Protein AF-0000000085122703 (afdb_homodimer)

InterPro domains:
  IPR006659 Arsenate reductase [TIGR00014] (4-114)
  IPR006659 Arsenate reductase [cd03034] (4-114)
  IPR006660 Arsenate reductase-like [PF03960] (8-113)
  IPR006660 Arsenate reductase-like [PS51353] (3-115)
  IPR006660 Arsenate reductase-like [PTHR30041] (3-115)
  IPR036249 Thioredoxin-like superfamily [SSF52833] (4-115)

Structure (mmCIF, N/CA/C/O backbone):
data_AF-0000000085122703-model_v1
#
loop_
_entity.id
_entity.type
_entity.pdbx_description
1 polymer 'Arsenate reductase'
#
loop_
_atom_site.group_PDB
_atom_site.id
_atom_site.type_symbol
_atom_site.label_atom_id
_atom_site.label_alt_id
_atom_site.label_comp_id
_atom_site.label_asym_id
_atom_site.label_entity_id
_atom_site.label_seq_id
_atom_site.pdbx_PDB_ins_code
_atom_site.Cartn_x
_atom_site.Cartn_y
_atom_site.Cartn_z
_atom_site.occupancy
_atom_site.B_iso_or_equiv
_atom_site.auth_seq_id
_atom_site.auth_comp_id
_atom_site.auth_asym_id
_atom_site.auth_atom_id
_atom_site.pdbx_PDB_model_num
ATOM 1 N N . MET A 1 1 ? 5.883 -8.938 6 1 49.06 1 MET A N 1
ATOM 2 C CA . MET A 1 1 ? 6.504 -8.32 4.836 1 49.06 1 MET A CA 1
ATOM 3 C C . MET A 1 1 ? 7 -6.918 5.164 1 49.06 1 MET A C 1
ATOM 5 O O . MET A 1 1 ? 6.453 -6.254 6.047 1 49.06 1 MET A O 1
ATOM 9 N N . GLU A 1 2 ? 8.328 -6.781 5.133 1 57.09 2 GLU A N 1
ATOM 10 C CA . GLU A 1 2 ? 8.781 -5.395 5.223 1 57.09 2 GLU A CA 1
ATOM 11 C C . GLU A 1 2 ? 8.008 -4.496 4.266 1 57.09 2 GLU A C 1
ATOM 13 O O . GLU A 1 2 ? 8.234 -4.539 3.053 1 57.09 2 GLU A O 1
ATOM 18 N N . GLU A 1 3 ? 6.934 -3.992 4.695 1 77.12 3 GLU A N 1
ATOM 19 C CA . GLU A 1 3 ? 6.078 -3.209 3.812 1 77.12 3 GLU A CA 1
ATOM 20 C C . GLU A 1 3 ? 6.52 -1.749 3.764 1 77.12 3 GLU A C 1
ATOM 22 O O . GLU A 1 3 ? 6.871 -1.167 4.793 1 77.12 3 GLU A O 1
ATOM 27 N N . ILE A 1 4 ? 6.938 -1.329 2.623 1 93 4 ILE A N 1
ATOM 28 C CA . ILE A 1 4 ? 7.16 0.098 2.416 1 93 4 ILE A CA 1
ATOM 29 C C . ILE A 1 4 ? 5.926 0.724 1.77 1 93 4 ILE A C 1
ATOM 31 O O . ILE A 1 4 ? 5.328 0.139 0.862 1 93 4 ILE A O 1
ATOM 35 N N . THR A 1 5 ? 5.48 1.816 2.334 1 96.44 5 THR A N 1
ATOM 36 C CA . THR A 1 5 ? 4.309 2.52 1.825 1 96.44 5 THR A CA 1
ATOM 37 C C . THR A 1 5 ? 4.602 4.008 1.652 1 96.44 5 THR A C 1
ATOM 39 O O . THR A 1 5 ? 5.352 4.594 2.438 1 96.44 5 THR A O 1
ATOM 42 N N . ILE A 1 6 ? 4.086 4.598 0.639 1 98 6 ILE A N 1
ATOM 43 C CA . ILE A 1 6 ? 4.191 6.035 0.433 1 98 6 ILE A CA 1
ATOM 44 C C . ILE A 1 6 ? 2.801 6.664 0.441 1 98 6 ILE A C 1
ATOM 46 O O . ILE A 1 6 ? 1.896 6.188 -0.25 1 98 6 ILE A O 1
ATOM 50 N N . TRP A 1 7 ? 2.584 7.637 1.355 1 98.31 7 TRP A N 1
ATOM 51 C CA . TRP A 1 7 ? 1.471 8.562 1.177 1 98.31 7 TRP A CA 1
ATOM 52 C C . TRP A 1 7 ? 1.773 9.57 0.074 1 98.31 7 TRP A C 1
ATOM 54 O O . TRP A 1 7 ? 2.617 10.453 0.245 1 98.31 7 TRP A O 1
ATOM 64 N N . HIS A 1 8 ? 1.016 9.414 -0.997 1 98.44 8 HIS A N 1
ATOM 65 C CA . HIS A 1 8 ? 1.422 10 -2.271 1 98.44 8 HIS A CA 1
ATOM 66 C C . HIS A 1 8 ? 0.396 11.016 -2.764 1 98.44 8 HIS A C 1
ATOM 68 O O . HIS A 1 8 ? -0.811 10.789 -2.648 1 98.44 8 HIS A O 1
ATOM 74 N N . ASN A 1 9 ? 0.853 12.148 -3.189 1 98.56 9 ASN A N 1
ATOM 75 C CA . ASN A 1 9 ? 0.11 13.141 -3.955 1 98.56 9 ASN A CA 1
ATOM 76 C C . ASN A 1 9 ? 0.68 13.305 -5.359 1 98.56 9 ASN A C 1
ATOM 78 O O . ASN A 1 9 ? 1.739 13.906 -5.539 1 98.56 9 ASN A O 1
ATOM 82 N N . PRO A 1 10 ? -0.027 12.844 -6.371 1 98 10 PRO A N 1
ATOM 83 C CA . PRO A 1 10 ? 0.522 12.836 -7.73 1 98 10 PRO A CA 1
ATOM 84 C C . PRO A 1 10 ? 0.705 14.242 -8.297 1 98 10 PRO A C 1
ATOM 86 O O . PRO A 1 10 ? 1.362 14.414 -9.328 1 98 10 PRO A O 1
ATOM 89 N N . ARG A 1 11 ? 0.183 15.227 -7.68 1 97.75 11 ARG A N 1
ATOM 90 C CA . ARG A 1 11 ? 0.309 16.594 -8.188 1 97.75 11 ARG A CA 1
ATOM 91 C C . ARG A 1 11 ? 1.513 17.297 -7.566 1 97.75 11 ARG A C 1
ATOM 93 O O . ARG A 1 11 ? 1.846 18.422 -7.945 1 97.75 11 ARG A O 1
ATOM 100 N N . CYS A 1 12 ? 2.137 16.75 -6.66 1 98.38 12 CYS A N 1
ATOM 101 C CA . CYS A 1 12 ? 3.301 17.312 -5.984 1 98.38 12 CYS A CA 1
ATOM 102 C C . CYS A 1 12 ? 4.594 16.75 -6.562 1 98.38 12 CYS A C 1
ATOM 104 O O . CYS A 1 12 ? 4.785 15.531 -6.586 1 98.38 12 CYS A O 1
ATOM 106 N N . SER A 1 13 ? 5.52 17.578 -6.977 1 98.44 13 SER A N 1
ATOM 107 C CA . SER A 1 13 ? 6.762 17.141 -7.605 1 98.44 13 SER A CA 1
ATOM 108 C C . SER A 1 13 ? 7.629 16.359 -6.625 1 98.44 13 SER A C 1
ATOM 110 O O . SER A 1 13 ? 8.25 15.359 -7 1 98.44 13 SER A O 1
ATOM 112 N N . LYS A 1 14 ? 7.73 16.828 -5.363 1 98.19 14 LYS A N 1
ATOM 113 C CA . LYS A 1 14 ? 8.516 16.109 -4.363 1 98.19 14 LYS A CA 1
ATOM 114 C C . LYS A 1 14 ? 7.965 14.703 -4.137 1 98.19 14 LYS A C 1
ATOM 116 O O . LYS A 1 14 ? 8.727 13.758 -3.936 1 98.19 14 LYS A O 1
ATOM 121 N N . SER A 1 15 ? 6.66 14.586 -4.152 1 98.69 15 SER A N 1
ATOM 122 C CA . SER A 1 15 ? 6.027 13.273 -4.008 1 98.69 15 SER A CA 1
ATOM 123 C C . SER A 1 15 ? 6.324 12.383 -5.203 1 98.69 15 SER A C 1
ATOM 125 O O . SER A 1 15 ? 6.676 11.211 -5.035 1 98.69 15 SER A O 1
ATOM 127 N N . ARG A 1 16 ? 6.176 12.938 -6.375 1 98.69 16 ARG A N 1
ATOM 128 C CA . ARG A 1 16 ? 6.488 12.164 -7.574 1 98.69 16 ARG A CA 1
ATOM 129 C C . ARG A 1 16 ? 7.945 11.719 -7.574 1 98.69 16 ARG A C 1
ATOM 131 O O . ARG A 1 16 ? 8.25 10.586 -7.945 1 98.69 16 ARG A O 1
ATOM 138 N N . ASP A 1 17 ? 8.859 12.586 -7.137 1 98.56 17 ASP A N 1
ATOM 139 C CA . ASP A 1 17 ? 10.273 12.242 -7.07 1 98.56 17 ASP A CA 1
ATOM 140 C C . ASP A 1 17 ? 10.508 11.07 -6.125 1 98.56 17 ASP A C 1
ATOM 142 O O . ASP A 1 17 ? 11.242 10.133 -6.453 1 98.56 17 ASP A O 1
ATOM 146 N N . ALA A 1 18 ? 9.898 11.156 -4.965 1 98.56 18 ALA A N 1
ATOM 147 C CA . ALA A 1 18 ? 10.031 10.086 -3.977 1 98.56 18 ALA A CA 1
ATOM 148 C C . ALA A 1 18 ? 9.461 8.773 -4.512 1 98.56 18 ALA A C 1
ATOM 150 O O . ALA A 1 18 ? 10.07 7.715 -4.363 1 98.56 18 ALA A O 1
ATOM 151 N N . LEU A 1 19 ? 8.281 8.891 -5.098 1 98.19 19 LEU A N 1
ATOM 152 C CA . LEU A 1 19 ? 7.672 7.699 -5.676 1 98.19 19 LEU A CA 1
ATOM 153 C C . LEU A 1 19 ? 8.594 7.066 -6.715 1 98.19 19 LEU A C 1
ATOM 155 O O . LEU A 1 19 ? 8.836 5.859 -6.676 1 98.19 19 LEU A O 1
ATOM 159 N N . ASN A 1 20 ? 9.125 7.852 -7.641 1 97.69 20 ASN A N 1
ATOM 160 C CA . ASN A 1 20 ? 10.039 7.359 -8.664 1 97.69 20 ASN A CA 1
ATOM 161 C C . ASN A 1 20 ? 11.258 6.691 -8.047 1 97.69 20 ASN A C 1
ATOM 163 O O . ASN A 1 20 ? 11.672 5.617 -8.484 1 97.69 20 ASN A O 1
ATOM 167 N N . HIS A 1 21 ? 11.797 7.383 -7.047 1 97.31 21 HIS A N 1
ATOM 168 C CA . HIS A 1 21 ? 12.969 6.859 -6.352 1 97.31 21 HIS A CA 1
ATOM 169 C C . HIS A 1 21 ? 12.688 5.484 -5.758 1 97.31 21 HIS A C 1
ATOM 171 O O . HIS A 1 21 ? 13.5 4.566 -5.895 1 97.31 21 HIS A O 1
ATOM 177 N N . LEU A 1 22 ? 11.578 5.336 -5.172 1 96.5 22 LEU A N 1
ATOM 178 C CA . LEU A 1 22 ? 11.219 4.082 -4.516 1 96.5 22 LEU A CA 1
ATOM 179 C C . LEU A 1 22 ? 10.898 3.002 -5.543 1 96.5 22 LEU A C 1
ATOM 181 O O . LEU A 1 22 ? 11.227 1.83 -5.344 1 96.5 22 LEU A O 1
ATOM 185 N N . GLN A 1 23 ? 10.242 3.4 -6.637 1 94.69 23 GLN A N 1
ATOM 186 C CA . GLN A 1 23 ? 9.891 2.445 -7.684 1 94.69 23 GLN A CA 1
ATOM 187 C C . GLN A 1 23 ? 11.133 1.875 -8.352 1 94.69 23 GLN A C 1
ATOM 189 O O . GLN A 1 23 ? 11.141 0.722 -8.789 1 94.69 23 GLN A O 1
ATOM 194 N N . GLU A 1 24 ? 12.211 2.623 -8.375 1 93.56 24 GLU A N 1
ATOM 195 C CA . GLU A 1 24 ? 13.477 2.178 -8.945 1 93.56 24 GLU A CA 1
ATOM 196 C C . GLU A 1 24 ? 14.078 1.026 -8.141 1 93.56 24 GLU A C 1
ATOM 198 O O . GLU A 1 24 ? 14.844 0.22 -8.68 1 93.56 24 GLU A O 1
ATOM 203 N N . LYS A 1 25 ? 13.68 0.938 -6.934 1 90.88 25 LYS A N 1
ATOM 204 C CA . LYS A 1 25 ? 14.188 -0.127 -6.074 1 90.88 25 LYS A CA 1
ATOM 205 C C . LYS A 1 25 ? 13.445 -1.437 -6.324 1 90.88 25 LYS A C 1
ATOM 207 O O . LYS A 1 25 ? 13.852 -2.488 -5.824 1 90.88 25 LYS A O 1
ATOM 212 N N . LYS A 1 26 ? 12.328 -1.421 -7.055 1 91.31 26 LYS A N 1
ATOM 213 C CA . LYS A 1 26 ? 11.539 -2.57 -7.492 1 91.31 26 LYS A CA 1
ATOM 214 C C . LYS A 1 26 ? 11.07 -3.4 -6.305 1 91.31 26 LYS A C 1
ATOM 216 O O . LYS A 1 26 ? 11.07 -4.633 -6.359 1 91.31 26 LYS A O 1
ATOM 221 N N . ILE A 1 27 ? 10.797 -2.777 -5.211 1 90.88 27 ILE A N 1
ATOM 222 C CA . ILE A 1 27 ? 10.289 -3.459 -4.023 1 90.88 27 ILE A CA 1
ATOM 223 C C . ILE A 1 27 ? 8.758 -3.434 -4.027 1 90.88 27 ILE A C 1
ATOM 225 O O . ILE A 1 27 ? 8.148 -2.699 -4.805 1 90.88 27 ILE A O 1
ATOM 229 N N . ALA A 1 28 ? 8.164 -4.348 -3.211 1 93.19 28 ALA A N 1
ATOM 230 C CA . ALA A 1 28 ? 6.723 -4.289 -3.008 1 93.19 28 ALA A CA 1
ATOM 231 C C . ALA A 1 28 ? 6.316 -2.994 -2.312 1 93.19 28 ALA A C 1
ATOM 233 O O . ALA A 1 28 ? 6.391 -2.891 -1.085 1 93.19 28 ALA A O 1
ATOM 234 N N . LEU A 1 29 ? 5.938 -2.02 -3.1 1 95.5 29 LEU A N 1
ATOM 235 C CA . LEU A 1 29 ? 5.648 -0.672 -2.621 1 95.5 29 LEU A CA 1
ATOM 236 C C . LEU A 1 29 ? 4.145 -0.412 -2.602 1 95.5 29 LEU A C 1
ATOM 238 O O . LEU A 1 29 ? 3.484 -0.491 -3.639 1 95.5 29 LEU A O 1
ATOM 242 N N . GLY A 1 30 ? 3.621 -0.121 -1.415 1 96.38 30 GLY A N 1
ATOM 243 C CA . GLY A 1 30 ? 2.246 0.347 -1.325 1 96.38 30 GLY A CA 1
ATOM 244 C C . GLY A 1 30 ? 2.105 1.836 -1.581 1 96.38 30 GLY A C 1
ATOM 245 O O . GLY A 1 30 ? 2.846 2.641 -1.012 1 96.38 30 GLY A O 1
ATOM 246 N N . VAL A 1 31 ? 1.232 2.203 -2.436 1 97.12 31 VAL A N 1
ATOM 247 C CA . VAL A 1 31 ? 0.965 3.611 -2.711 1 97.12 31 VAL A CA 1
ATOM 248 C C . VAL A 1 31 ? -0.42 3.986 -2.191 1 97.12 31 VAL A C 1
ATOM 250 O O . VAL A 1 31 ? -1.423 3.389 -2.592 1 97.12 31 VAL A O 1
ATOM 253 N N . ILE A 1 32 ? -0.481 4.957 -1.298 1 97 32 ILE A N 1
ATOM 254 C CA . ILE A 1 32 ? -1.737 5.449 -0.741 1 97 32 ILE A CA 1
ATOM 255 C C . ILE A 1 32 ? -2.014 6.859 -1.256 1 97 32 ILE A C 1
ATOM 257 O O . ILE A 1 32 ? -1.226 7.777 -1.021 1 97 32 ILE A O 1
ATOM 261 N N . LYS A 1 33 ? -3.113 6.996 -1.937 1 96.69 33 LYS A N 1
ATOM 262 C CA . LYS A 1 33 ? -3.596 8.328 -2.295 1 96.69 33 LYS A CA 1
ATOM 263 C C . LYS A 1 33 ? -4.363 8.961 -1.14 1 96.69 33 LYS A C 1
ATOM 265 O O . LYS A 1 33 ? -5.598 8.953 -1.129 1 96.69 33 LYS A O 1
ATOM 270 N N . TYR A 1 34 ? -3.641 9.617 -0.285 1 97.19 34 TYR A N 1
ATOM 271 C CA . TYR A 1 34 ? -4.191 10 1.009 1 97.19 34 TYR A CA 1
ATOM 272 C C . TYR A 1 34 ? -5.195 11.133 0.858 1 97.19 34 TYR A C 1
ATOM 274 O O . TYR A 1 34 ? -6.094 11.289 1.686 1 97.19 34 TYR A O 1
ATOM 282 N N . LEU A 1 35 ? -5.094 11.953 -0.203 1 97.44 35 LEU A N 1
ATOM 283 C CA . LEU A 1 35 ? -6.023 13.055 -0.426 1 97.44 35 LEU A CA 1
ATOM 284 C C . LEU A 1 35 ? -7.43 12.531 -0.707 1 97.44 35 LEU A C 1
ATOM 286 O O . LEU A 1 35 ? -8.414 13.211 -0.411 1 97.44 35 LEU A O 1
ATOM 290 N N . ASP A 1 36 ? -7.5 11.336 -1.256 1 93.44 36 ASP A N 1
ATOM 291 C CA . ASP A 1 36 ? -8.773 10.758 -1.676 1 93.44 36 ASP A CA 1
ATOM 292 C C . ASP A 1 36 ? -9.281 9.758 -0.643 1 93.44 36 ASP A C 1
ATOM 294 O O . ASP A 1 36 ? -10.312 9.109 -0.853 1 93.44 36 ASP A O 1
ATOM 298 N N . ALA A 1 37 ? -8.594 9.609 0.417 1 93.62 37 ALA A N 1
ATOM 299 C CA . ALA A 1 37 ? -8.938 8.617 1.435 1 93.62 37 ALA A CA 1
ATOM 300 C C . ALA A 1 37 ? -9.641 9.266 2.619 1 93.62 37 ALA A C 1
ATOM 302 O O . ALA A 1 37 ? -9.367 10.422 2.955 1 93.62 37 ALA A O 1
ATOM 303 N N . LYS A 1 38 ? -10.562 8.602 3.184 1 93 38 LYS A N 1
ATOM 304 C CA . LYS A 1 38 ? -11.102 9 4.48 1 93 38 LYS A CA 1
ATOM 305 C C . LYS A 1 38 ? -10.203 8.523 5.617 1 93 38 LYS A C 1
ATOM 307 O O . LYS A 1 38 ? -10.406 7.438 6.168 1 93 38 LYS A O 1
ATOM 312 N N . LEU A 1 39 ? -9.281 9.32 5.918 1 95.38 39 LEU A N 1
ATOM 313 C CA . LEU A 1 39 ? -8.344 8.992 6.988 1 95.38 39 LEU A CA 1
ATOM 314 C C . LEU A 1 39 ? -9.055 8.953 8.336 1 95.38 39 LEU A C 1
ATOM 316 O O . LEU A 1 39 ? -9.961 9.742 8.586 1 95.38 39 LEU A O 1
ATOM 320 N N . THR A 1 40 ? -8.633 7.992 9.156 1 95.19 40 THR A N 1
ATOM 321 C CA . THR A 1 40 ? -9.172 7.902 10.508 1 95.19 40 THR A CA 1
ATOM 322 C C . THR A 1 40 ? -8.219 8.539 11.516 1 95.19 40 THR A C 1
ATOM 324 O O . THR A 1 40 ? -7.059 8.812 11.195 1 95.19 40 THR A O 1
ATOM 327 N N . LYS A 1 41 ? -8.797 8.805 12.703 1 96.75 41 LYS A N 1
ATOM 328 C CA . LYS A 1 41 ? -7.934 9.289 13.773 1 96.75 41 LYS A CA 1
ATOM 329 C C . LYS A 1 41 ? -6.797 8.305 14.047 1 96.75 41 LYS A C 1
ATOM 331 O O . LYS A 1 41 ? -5.664 8.719 14.312 1 96.75 41 LYS A O 1
ATOM 336 N N . GLU A 1 42 ? -7.113 7.09 13.977 1 95 42 GLU A N 1
ATOM 337 C CA . GLU A 1 42 ? -6.113 6.051 14.195 1 95 42 GLU A CA 1
ATOM 338 C C . GLU A 1 42 ? -5.016 6.105 13.141 1 95 42 GLU A C 1
ATOM 340 O O . GLU A 1 42 ? -3.83 6 13.461 1 95 42 GLU A O 1
ATOM 345 N N . ASP A 1 43 ? -5.406 6.258 11.844 1 95.06 43 ASP A N 1
ATOM 346 C CA . ASP A 1 43 ? -4.426 6.422 10.773 1 95.06 43 ASP A CA 1
ATOM 347 C C . ASP A 1 43 ? -3.434 7.535 11.109 1 95.06 43 ASP A C 1
ATOM 349 O O . ASP A 1 43 ? -2.221 7.336 11.023 1 95.06 43 ASP A O 1
ATOM 353 N N . MET A 1 44 ? -3.959 8.672 11.523 1 97.56 44 MET A N 1
ATOM 354 C CA . MET A 1 44 ? -3.15 9.867 11.75 1 97.56 44 MET A CA 1
ATOM 355 C C . MET A 1 44 ? -2.264 9.688 12.977 1 97.56 44 MET A C 1
ATOM 357 O O . MET A 1 44 ? -1.084 10.047 12.953 1 97.56 44 MET A O 1
ATOM 361 N N . LYS A 1 45 ? -2.791 9.148 14.031 1 97.5 45 LYS A N 1
ATOM 362 C CA . LYS A 1 45 ? -2.014 8.953 15.258 1 97.5 45 LYS A CA 1
ATOM 363 C C . LYS A 1 45 ? -0.847 8 15.016 1 97.5 45 LYS A C 1
ATOM 365 O O . LYS A 1 45 ? 0.258 8.227 15.516 1 97.5 45 LYS A O 1
ATOM 370 N N . GLU A 1 46 ? -1.052 6.969 14.289 1 96.5 46 GLU A N 1
ATOM 371 C CA . GLU A 1 46 ? 0.001 6.004 13.984 1 96.5 46 GLU A CA 1
ATOM 372 C C . GLU A 1 46 ? 1.126 6.652 13.18 1 96.5 46 GLU A C 1
ATOM 374 O O . GLU A 1 46 ? 2.305 6.469 13.492 1 96.5 46 GLU A O 1
ATOM 379 N N . VAL A 1 47 ? 0.721 7.383 12.156 1 97.38 47 VAL A N 1
ATOM 380 C CA . VAL A 1 47 ? 1.732 8.016 11.312 1 97.38 47 VAL A CA 1
ATOM 381 C C . VAL A 1 47 ? 2.525 9.031 12.141 1 97.38 47 VAL A C 1
ATOM 383 O O . VAL A 1 47 ? 3.752 9.109 12.023 1 97.38 47 VAL A O 1
ATOM 386 N N . LEU A 1 48 ? 1.821 9.789 12.992 1 98.62 48 LEU A N 1
ATOM 387 C CA . LEU A 1 48 ? 2.498 10.766 13.836 1 98.62 48 LEU A CA 1
ATOM 388 C C . LEU A 1 48 ? 3.473 10.078 14.789 1 98.62 48 LEU A C 1
ATOM 390 O O . LEU A 1 48 ? 4.574 10.586 15.023 1 98.62 48 LEU A O 1
ATOM 394 N N . GLN A 1 49 ? 3.092 8.961 15.305 1 98.19 49 GLN A N 1
ATOM 395 C CA . GLN A 1 49 ? 3.965 8.188 16.172 1 98.19 49 GLN A CA 1
ATOM 396 C C . GLN A 1 49 ? 5.211 7.715 15.438 1 98.19 49 GLN A C 1
ATOM 398 O O . GLN A 1 49 ? 6.328 7.859 15.938 1 98.19 49 GLN A O 1
ATOM 403 N N . MET A 1 50 ? 5.082 7.227 14.242 1 97.62 50 MET A N 1
ATOM 404 C CA . MET A 1 50 ? 6.199 6.715 13.453 1 97.62 50 MET A CA 1
ATOM 405 C C . MET A 1 50 ? 7.152 7.84 13.07 1 97.62 50 MET A C 1
ATOM 407 O O . MET A 1 50 ? 8.359 7.629 12.969 1 97.62 50 MET A O 1
ATOM 411 N N . LEU A 1 51 ? 6.555 8.992 12.797 1 98.5 51 LEU A N 1
ATOM 412 C CA . LEU A 1 51 ? 7.352 10.156 12.422 1 98.5 51 LEU A CA 1
ATOM 413 C C . LEU A 1 51 ? 8.031 10.773 13.641 1 98.5 51 LEU A C 1
ATOM 415 O O . LEU A 1 51 ? 8.977 11.547 13.5 1 98.5 51 LEU A O 1
ATOM 419 N N . ASN A 1 52 ? 7.48 10.492 14.859 1 98.56 52 ASN A N 1
ATOM 420 C CA . ASN A 1 52 ? 7.867 11.156 16.094 1 98.56 52 ASN A CA 1
ATOM 421 C C . ASN A 1 52 ? 7.66 12.672 16.016 1 98.56 52 ASN A C 1
ATOM 423 O O . ASN A 1 52 ? 8.578 13.445 16.281 1 98.56 52 ASN A O 1
ATOM 427 N N . MET A 1 53 ? 6.441 13.023 15.617 1 98.69 53 MET A N 1
ATOM 428 C CA . MET A 1 53 ? 6.066 14.422 15.43 1 98.69 53 MET A CA 1
ATOM 429 C C . MET A 1 53 ? 4.711 14.711 16.078 1 98.69 53 MET A C 1
ATOM 431 O O . MET A 1 53 ? 3.865 13.82 16.172 1 98.69 53 MET A O 1
ATOM 435 N N . SER A 1 54 ? 4.547 15.953 16.469 1 98.75 54 SER A N 1
ATOM 436 C CA . SER A 1 54 ? 3.213 16.438 16.812 1 98.75 54 SER A CA 1
ATOM 437 C C . SER A 1 54 ? 2.389 16.703 15.562 1 98.75 54 SER A C 1
ATOM 439 O O . SER A 1 54 ? 2.932 16.781 14.453 1 98.75 54 SER A O 1
ATOM 441 N N . ALA A 1 55 ? 1.117 16.844 15.75 1 98.81 55 ALA A N 1
ATOM 442 C CA . ALA A 1 55 ? 0.248 17.188 14.625 1 98.81 55 ALA A CA 1
ATOM 443 C C . ALA A 1 55 ? 0.703 18.484 13.961 1 98.81 55 ALA A C 1
ATOM 445 O O . ALA A 1 55 ? 0.791 18.562 12.734 1 98.81 55 ALA A O 1
ATOM 446 N N . ARG A 1 56 ? 1.037 19.453 14.758 1 98.69 56 ARG A N 1
ATOM 447 C CA . ARG A 1 56 ? 1.452 20.75 14.227 1 98.69 56 ARG A CA 1
ATOM 448 C C . ARG A 1 56 ? 2.719 20.609 13.391 1 98.69 56 ARG A C 1
ATOM 450 O O . ARG A 1 56 ? 2.844 21.25 12.336 1 98.69 56 ARG A O 1
ATOM 457 N N . GLU A 1 57 ? 3.676 19.891 13.844 1 98.56 57 GLU A N 1
ATOM 458 C CA . GLU A 1 57 ? 4.941 19.703 13.141 1 98.56 57 GLU A CA 1
ATOM 459 C C . GLU A 1 57 ? 4.73 19.078 11.773 1 98.56 57 GLU A C 1
ATOM 461 O O . GLU A 1 57 ? 5.531 19.281 10.859 1 98.56 57 GLU A O 1
ATOM 466 N N . LEU A 1 58 ? 3.645 18.328 11.586 1 98.81 58 LEU A N 1
ATOM 467 C CA . LEU A 1 58 ? 3.367 17.656 10.32 1 98.81 58 LEU A CA 1
ATOM 468 C C . LEU A 1 58 ? 2.588 18.562 9.375 1 98.81 58 LEU A C 1
ATOM 470 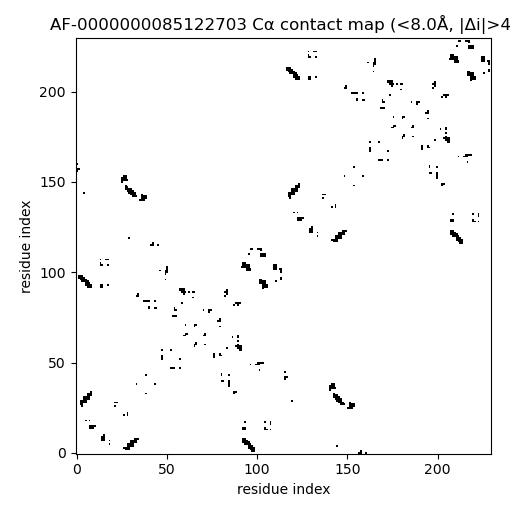O O . LEU A 1 58 ? 2.496 18.281 8.18 1 98.81 58 LEU A O 1
ATOM 474 N N . MET A 1 59 ? 2.078 19.641 9.812 1 98.81 59 MET A N 1
ATOM 475 C CA . MET A 1 59 ? 1.144 20.453 9.047 1 98.81 59 MET A CA 1
ATOM 476 C C . MET A 1 59 ? 1.889 21.391 8.102 1 98.81 59 MET A C 1
ATOM 478 O O . MET A 1 59 ? 2.908 21.969 8.469 1 98.81 59 MET A O 1
ATOM 482 N N . ARG A 1 60 ? 1.335 21.453 6.934 1 98.56 60 ARG A N 1
ATOM 483 C CA . ARG A 1 60 ? 1.732 22.516 6.027 1 98.56 60 ARG A CA 1
ATOM 484 C C . ARG A 1 60 ? 1.121 23.859 6.449 1 98.56 60 ARG A C 1
ATOM 486 O O . ARG A 1 60 ? 0.036 24.219 5.988 1 98.56 60 ARG A O 1
ATOM 493 N N . THR A 1 61 ? 1.8 24.688 7.16 1 97.94 61 THR A N 1
ATOM 494 C CA . THR A 1 61 ? 1.257 25.844 7.855 1 97.94 61 THR A CA 1
ATOM 495 C C . THR A 1 61 ? 1.155 27.047 6.91 1 97.94 61 THR A C 1
ATOM 497 O O . THR A 1 61 ? 0.504 28.047 7.234 1 97.94 61 THR A O 1
ATOM 500 N N . LYS A 1 62 ? 1.714 26.969 5.777 1 97.62 62 LYS A N 1
ATOM 501 C CA . LYS A 1 62 ? 1.679 28.094 4.84 1 97.62 62 LYS A CA 1
ATOM 502 C C . LYS A 1 62 ? 0.456 28 3.93 1 97.62 62 LYS A C 1
ATOM 504 O O . LYS A 1 62 ? 0.191 28.922 3.15 1 97.62 62 LYS A O 1
ATOM 509 N N . GLU A 1 63 ? -0.225 26.844 4 1 97.44 63 GLU A N 1
ATOM 510 C CA . GLU A 1 63 ? -1.405 26.656 3.162 1 97.44 63 GLU A CA 1
ATOM 511 C C . GLU A 1 63 ? -2.535 27.594 3.576 1 97.44 63 GLU A C 1
ATOM 513 O O . GLU A 1 63 ? -2.721 27.859 4.766 1 97.44 63 GLU A O 1
ATOM 518 N N . ASP A 1 64 ? -3.385 28.016 2.648 1 97.88 64 ASP A N 1
ATOM 519 C CA . ASP A 1 64 ? -4.492 28.938 2.908 1 97.88 64 ASP A CA 1
ATOM 520 C C . ASP A 1 64 ? -5.449 28.359 3.947 1 97.88 64 ASP A C 1
ATOM 522 O O . ASP A 1 64 ? -5.918 29.078 4.836 1 97.88 64 ASP A O 1
ATOM 526 N N . ILE A 1 65 ? -5.656 27.094 3.818 1 98.12 65 ILE A N 1
ATOM 527 C CA . ILE A 1 65 ? -6.645 26.469 4.68 1 98.12 65 ILE A CA 1
ATOM 528 C C . ILE A 1 65 ? -6.188 26.531 6.133 1 98.12 65 ILE A C 1
ATOM 530 O O . ILE A 1 65 ? -7.012 26.625 7.047 1 98.12 65 ILE A O 1
ATOM 534 N N . TYR A 1 66 ? -4.875 26.547 6.375 1 98.44 66 TYR A N 1
ATOM 535 C CA . TYR A 1 66 ? -4.32 26.672 7.715 1 98.44 66 TYR A CA 1
ATOM 536 C C . TYR A 1 66 ? -4.75 27.984 8.359 1 98.44 66 TYR A C 1
ATOM 538 O O . TYR A 1 66 ? -5.148 28.016 9.523 1 98.44 66 TYR A O 1
ATOM 546 N N . LYS A 1 67 ? -4.691 29 7.633 1 97.62 67 LYS A N 1
ATOM 547 C CA . LYS A 1 67 ? -5.086 30.328 8.086 1 97.62 67 LYS A CA 1
ATOM 548 C C . LYS A 1 67 ? -6.605 30.438 8.211 1 97.62 67 LYS A C 1
ATOM 550 O O . LYS A 1 67 ? -7.117 30.969 9.203 1 97.62 67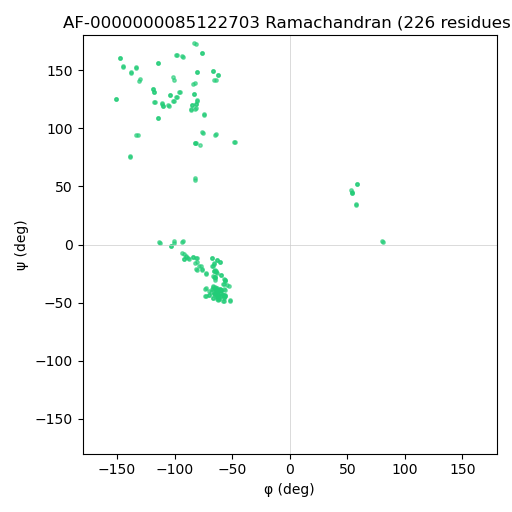 LYS A O 1
ATOM 555 N N . GLU A 1 68 ? -7.293 29.938 7.215 1 97.88 68 GLU A N 1
ATOM 556 C CA . GLU A 1 68 ? -8.75 30 7.164 1 97.88 68 GLU A CA 1
ATOM 557 C C . GLU A 1 68 ? -9.375 29.328 8.391 1 97.88 68 GLU A C 1
ATOM 559 O O . GLU A 1 68 ? -10.391 29.797 8.906 1 97.88 68 GLU A O 1
ATOM 564 N N . LEU A 1 69 ? -8.711 28.297 8.836 1 97.75 69 LEU A N 1
ATOM 565 C CA . LEU A 1 69 ? -9.242 27.531 9.961 1 97.75 69 LEU A CA 1
ATOM 566 C C . LEU A 1 69 ? -8.68 28.047 11.281 1 97.75 69 LEU A C 1
ATOM 568 O O . LEU A 1 69 ? -8.969 27.5 12.344 1 97.75 69 LEU A O 1
ATOM 572 N N . ASN A 1 70 ? -7.84 29.141 11.25 1 97.31 70 ASN A N 1
ATOM 573 C CA . ASN A 1 70 ? -7.227 29.75 12.422 1 97.31 70 ASN A CA 1
ATOM 574 C C . ASN A 1 70 ? -6.473 28.719 13.266 1 97.31 70 ASN A C 1
ATOM 576 O O . ASN A 1 70 ? -6.656 28.641 14.477 1 97.31 70 ASN A O 1
ATOM 580 N N . LEU A 1 71 ? -5.688 27.922 12.609 1 98.25 71 LEU A N 1
ATOM 581 C CA . LEU A 1 71 ? -5.0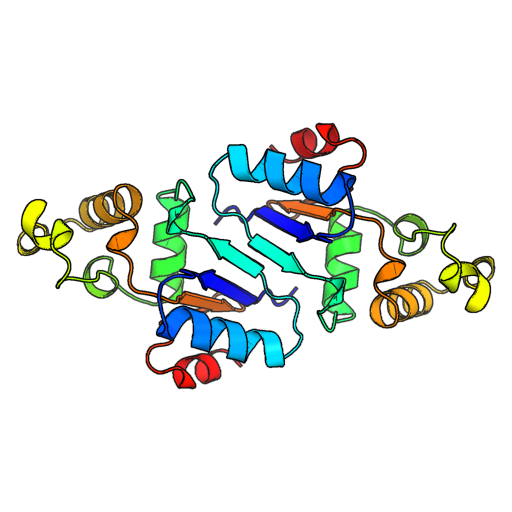39 26.797 13.289 1 98.25 71 LEU A CA 1
ATOM 582 C C . LEU A 1 71 ? -3.783 27.266 14.016 1 98.25 71 LEU A C 1
ATOM 584 O O . LEU A 1 71 ? -3.254 26.547 14.867 1 98.25 71 LEU A O 1
ATOM 588 N N . LYS A 1 72 ? -3.275 28.422 13.711 1 97.31 72 LYS A N 1
ATOM 589 C CA . LYS A 1 72 ? -2.092 28.953 14.367 1 97.31 72 LYS A CA 1
ATOM 590 C C . LYS A 1 72 ? -2.285 29.031 15.883 1 97.31 72 LYS A C 1
ATOM 592 O O . LYS A 1 72 ? -1.344 28.797 16.641 1 97.31 72 LYS A O 1
ATOM 597 N N . ASP A 1 73 ? -3.541 29.234 16.312 1 95.81 73 ASP A N 1
ATOM 598 C CA . ASP A 1 73 ? -3.83 29.453 17.719 1 95.81 73 ASP A CA 1
ATOM 599 C C . ASP A 1 73 ? -4.418 28.203 18.359 1 95.81 73 ASP A C 1
ATOM 601 O O . ASP A 1 73 ? -4.789 28.203 19.531 1 95.81 73 ASP A O 1
ATOM 605 N N . GLU A 1 74 ? -4.625 27.109 17.609 1 97.88 74 GLU A N 1
ATOM 606 C CA . GLU A 1 74 ? -5.113 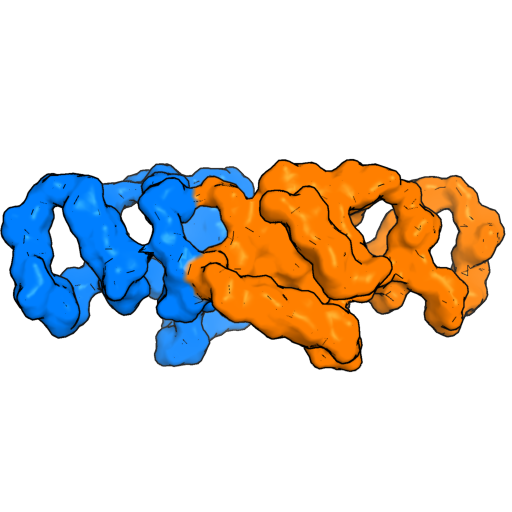25.844 18.141 1 97.88 74 GLU A CA 1
ATOM 607 C C . GLU A 1 74 ? -3.973 25 18.703 1 97.88 74 GLU A C 1
ATOM 609 O O . GLU A 1 74 ? -3.016 24.688 18 1 97.88 74 GLU A O 1
ATOM 614 N N . ASN A 1 75 ? -4.059 24.688 20.031 1 96.5 75 ASN A N 1
ATOM 615 C CA . ASN A 1 75 ? -2.963 23.953 20.656 1 96.5 75 ASN A CA 1
ATOM 616 C C . ASN A 1 75 ? -3.4 22.547 21.078 1 96.5 75 ASN A C 1
ATOM 618 O O . ASN A 1 75 ? -2.592 21.766 21.578 1 96.5 75 ASN A O 1
ATOM 622 N N . ASP A 1 76 ? -4.684 22.203 20.781 1 98.31 76 ASP A N 1
ATOM 623 C CA . ASP A 1 76 ? -5.203 20.875 21.109 1 98.31 76 ASP A CA 1
ATOM 624 C C . ASP A 1 76 ? -4.793 19.859 20.047 1 98.31 76 ASP A C 1
ATOM 626 O O . ASP A 1 76 ? -5.184 19.969 18.875 1 98.31 76 ASP A O 1
ATOM 630 N N . GLU A 1 77 ? -4.043 18.906 20.469 1 98.56 77 GLU A N 1
ATOM 631 C CA . GLU A 1 77 ? -3.508 17.891 19.562 1 98.56 77 GLU A CA 1
ATOM 632 C C . GLU A 1 77 ? -4.629 17.188 18.797 1 98.56 77 GLU A C 1
ATOM 634 O O . GLU A 1 77 ? -4.531 16.984 17.594 1 98.56 77 GLU A O 1
ATOM 639 N N . GLU A 1 78 ? -5.707 16.812 19.453 1 98.56 78 GLU A N 1
ATOM 640 C CA . GLU A 1 78 ? -6.816 16.094 18.844 1 98.56 78 GLU A CA 1
ATOM 641 C C . GLU A 1 78 ? -7.523 16.953 17.797 1 98.56 78 GLU A C 1
ATOM 643 O O . GLU A 1 78 ? -7.938 16.453 16.75 1 98.56 78 GLU A O 1
ATOM 648 N N . LYS A 1 79 ? -7.648 18.188 18.078 1 98.62 79 LYS A N 1
ATOM 649 C CA . LYS A 1 79 ? -8.297 19.109 17.141 1 98.62 79 LYS A CA 1
ATOM 650 C C . LYS A 1 79 ? -7.438 19.297 15.891 1 98.62 79 LYS A C 1
ATOM 652 O O . LYS A 1 79 ? -7.965 19.406 14.781 1 98.62 79 LYS A O 1
ATOM 657 N N . LEU A 1 80 ? -6.133 19.406 16.141 1 98.81 80 LEU A N 1
ATOM 658 C CA . LEU A 1 80 ? -5.23 19.531 15 1 98.81 80 LEU A CA 1
ATOM 659 C C . LEU A 1 80 ? -5.277 18.281 14.125 1 98.81 80 LEU A C 1
ATOM 661 O O . LEU A 1 80 ? -5.285 18.375 12.891 1 98.81 80 LEU A O 1
ATOM 665 N N . ILE A 1 81 ? -5.395 17.141 14.734 1 98.75 81 ILE A N 1
ATOM 666 C CA . ILE A 1 81 ? -5.512 15.883 14.008 1 98.75 81 ILE A CA 1
ATOM 667 C C . ILE A 1 81 ? -6.812 15.875 13.203 1 98.75 81 ILE A C 1
ATOM 669 O O . ILE A 1 81 ? -6.816 15.523 12.023 1 98.75 81 ILE A O 1
ATOM 673 N N . GLU A 1 82 ? -7.887 16.328 13.781 1 98.62 82 GLU A N 1
ATOM 674 C CA . GLU A 1 82 ? -9.18 16.391 13.109 1 98.62 82 GLU A CA 1
ATOM 675 C C . GLU A 1 82 ? -9.141 17.328 11.914 1 98.62 82 GLU A C 1
ATOM 677 O O . GLU A 1 82 ? -9.734 17.047 10.875 1 98.62 82 GLU A O 1
ATOM 682 N N . ALA A 1 83 ? -8.484 18.406 12.102 1 98.56 83 ALA A N 1
ATOM 683 C CA . ALA A 1 83 ? -8.344 19.359 11 1 98.56 83 ALA A CA 1
ATOM 684 C C . ALA A 1 83 ? -7.648 18.719 9.805 1 98.56 83 ALA A C 1
ATOM 686 O O . ALA A 1 83 ? -8.062 18.922 8.656 1 98.56 83 ALA A O 1
ATOM 687 N N . MET A 1 84 ? -6.605 17.938 10.055 1 98.62 84 MET A N 1
ATOM 688 C CA . MET A 1 84 ? -5.879 17.266 8.977 1 98.62 84 MET A CA 1
ATOM 689 C C . MET A 1 84 ? -6.75 16.219 8.305 1 98.62 84 MET A C 1
ATOM 691 O O . MET A 1 84 ? -6.715 16.062 7.082 1 98.62 84 MET A O 1
ATOM 695 N N . ILE A 1 85 ? -7.566 15.484 9.078 1 97.94 85 ILE A N 1
ATOM 696 C CA . ILE A 1 85 ? -8.445 14.453 8.539 1 97.94 85 ILE A CA 1
ATOM 697 C C . ILE A 1 85 ? -9.484 15.094 7.621 1 97.94 85 ILE A C 1
ATOM 699 O O . ILE A 1 85 ? -9.75 14.586 6.531 1 97.94 85 ILE A O 1
ATOM 703 N N . ASN A 1 86 ? -9.977 16.234 8.016 1 98.06 86 ASN A N 1
ATOM 704 C CA . ASN A 1 86 ? -11.016 16.922 7.258 1 98.06 86 ASN A CA 1
ATOM 705 C C . ASN A 1 86 ? -10.43 17.703 6.086 1 98.06 86 ASN A C 1
ATOM 707 O O . ASN A 1 86 ? -11.148 18.031 5.141 1 98.06 86 ASN A O 1
ATOM 711 N N . ASN A 1 87 ? -9.172 18.016 6.156 1 98.38 87 ASN A N 1
ATOM 712 C CA . ASN A 1 87 ? -8.445 18.75 5.133 1 98.38 87 ASN A CA 1
ATOM 713 C C . ASN A 1 87 ? -7.051 18.172 4.906 1 98.38 87 ASN A C 1
ATOM 715 O O . ASN A 1 87 ? -6.051 18.812 5.234 1 98.38 87 ASN A O 1
ATOM 719 N N . PRO A 1 88 ? -6.965 17.031 4.207 1 98.19 88 PRO A N 1
ATOM 720 C CA . PRO A 1 88 ? -5.691 16.312 4.113 1 98.19 88 PRO A CA 1
ATOM 721 C C . PRO A 1 88 ? -4.613 17.125 3.396 1 98.19 88 PRO A C 1
ATOM 723 O O . PRO A 1 88 ? -3.43 16.781 3.467 1 98.19 88 PRO A O 1
ATOM 726 N N . LYS A 1 89 ? -5.02 18.234 2.701 1 97.88 89 LYS A N 1
ATOM 727 C CA . LYS A 1 89 ? -4.043 19.125 2.09 1 97.88 89 LYS A CA 1
ATOM 728 C C . LYS A 1 89 ? -3.115 19.734 3.141 1 97.88 89 LYS A C 1
ATOM 730 O O . LYS A 1 89 ? -2.059 20.266 2.807 1 97.88 89 LYS A O 1
ATOM 735 N N . LEU A 1 90 ? -3.473 19.641 4.355 1 98.75 90 LEU A N 1
ATOM 736 C CA . LEU A 1 90 ? -2.686 20.172 5.461 1 98.75 90 LEU A CA 1
ATOM 737 C C . LEU A 1 90 ? -1.511 19.266 5.785 1 98.75 90 LEU A C 1
ATOM 739 O O . LEU A 1 90 ? -0.598 19.656 6.52 1 98.75 90 LEU A O 1
ATOM 743 N N . ILE A 1 91 ? -1.529 18.047 5.375 1 98.75 91 ILE A N 1
ATOM 744 C CA . ILE A 1 91 ? -0.518 17.047 5.73 1 98.75 91 ILE A CA 1
ATOM 745 C C . ILE A 1 91 ? 0.715 17.234 4.848 1 98.75 91 ILE A C 1
ATOM 747 O O . ILE A 1 91 ? 0.613 17.234 3.619 1 98.75 91 ILE A O 1
ATOM 751 N N . GLU A 1 92 ? 1.87 17.422 5.504 1 98.75 92 GLU A N 1
ATOM 752 C CA . GLU A 1 92 ? 3.125 17.469 4.758 1 98.75 92 GLU A CA 1
ATOM 753 C C . GLU A 1 92 ? 3.387 16.141 4.039 1 98.75 92 GLU A C 1
ATOM 755 O O . GLU A 1 92 ? 2.996 15.078 4.523 1 98.75 92 GLU A O 1
ATOM 760 N N . ARG A 1 93 ? 4.004 16.203 2.855 1 98.62 93 ARG A N 1
ATOM 761 C CA . ARG A 1 93 ? 4.16 15.047 1.973 1 98.62 93 ARG A CA 1
ATOM 762 C C . ARG A 1 93 ? 5.461 15.141 1.182 1 98.62 93 ARG A C 1
ATOM 764 O O . ARG A 1 93 ? 6.031 16.219 1.037 1 98.62 93 ARG A O 1
ATOM 771 N N . PRO A 1 94 ? 5.863 13.961 0.689 1 98.88 94 PRO A N 1
ATOM 772 C CA . PRO A 1 94 ? 5.344 12.609 0.903 1 98.88 94 PRO A CA 1
ATOM 773 C C . PRO A 1 94 ? 5.824 11.992 2.217 1 98.88 94 PRO A C 1
ATOM 775 O O . PRO A 1 94 ? 6.883 12.367 2.727 1 98.88 94 PRO A O 1
ATOM 778 N N . ILE A 1 95 ? 4.98 11.188 2.742 1 98.75 95 ILE A N 1
ATOM 779 C CA . ILE A 1 95 ? 5.371 10.391 3.904 1 98.75 95 ILE A CA 1
ATOM 780 C C . ILE A 1 95 ? 5.711 8.969 3.467 1 98.75 95 ILE A C 1
ATOM 782 O O . ILE A 1 95 ? 4.914 8.312 2.793 1 98.75 95 ILE A O 1
ATOM 786 N N . ILE A 1 96 ? 6.902 8.516 3.779 1 98.5 96 ILE A N 1
ATOM 787 C CA . ILE A 1 96 ? 7.332 7.148 3.518 1 98.5 96 ILE A CA 1
ATOM 788 C C . ILE A 1 96 ? 7.328 6.352 4.82 1 98.5 96 ILE A C 1
ATOM 790 O O . ILE A 1 96 ? 7.879 6.797 5.832 1 98.5 96 ILE A O 1
ATOM 794 N N . ILE A 1 97 ? 6.703 5.246 4.789 1 96.62 97 ILE A N 1
ATOM 795 C CA . ILE A 1 97 ? 6.578 4.383 5.961 1 96.62 97 ILE A CA 1
ATOM 796 C C . ILE A 1 97 ? 7.25 3.041 5.688 1 96.62 97 ILE A C 1
ATOM 798 O O . ILE A 1 97 ? 7.055 2.447 4.621 1 96.62 97 ILE A O 1
ATOM 802 N N . LYS A 1 98 ? 8.102 2.57 6.625 1 94.88 98 LYS A N 1
ATOM 803 C CA . LYS A 1 98 ? 8.734 1.261 6.523 1 94.88 98 LYS A CA 1
ATOM 804 C C . LYS A 1 98 ? 9.023 0.679 7.906 1 94.88 98 LYS A C 1
ATOM 806 O O . LYS A 1 98 ? 9.672 1.322 8.734 1 94.88 98 LYS A O 1
ATOM 811 N N . ASP A 1 99 ? 8.555 -0.497 8.164 1 90.56 99 ASP A N 1
ATOM 812 C CA . ASP A 1 99 ? 8.906 -1.269 9.352 1 90.56 99 ASP A CA 1
ATOM 813 C C . ASP A 1 99 ? 8.664 -0.459 10.617 1 90.56 99 ASP A C 1
ATOM 815 O O . ASP A 1 99 ? 9.547 -0.376 11.484 1 90.56 99 ASP A O 1
ATOM 819 N N . GLY A 1 100 ? 7.516 0.221 10.656 1 91.44 100 GLY A N 1
ATOM 820 C CA . GLY A 1 100 ? 7.125 0.936 11.859 1 91.44 100 GLY A CA 1
ATOM 821 C C . GLY A 1 100 ? 7.805 2.285 12 1 91.44 100 GLY A C 1
ATOM 822 O O . GLY A 1 100 ? 7.637 2.967 13.016 1 91.44 100 GLY A O 1
ATOM 823 N N . ARG A 1 101 ? 8.633 2.689 11 1 96.62 101 ARG A N 1
ATOM 824 C CA . ARG A 1 101 ? 9.266 4.004 10.953 1 96.62 101 ARG A CA 1
ATOM 825 C C . ARG A 1 101 ? 8.734 4.816 9.773 1 96.62 101 ARG A C 1
ATOM 827 O O . ARG A 1 101 ? 8.203 4.254 8.812 1 96.62 101 ARG A O 1
ATOM 834 N N . ALA A 1 102 ? 8.82 6.145 9.875 1 98.19 102 ALA A N 1
ATOM 835 C CA . ALA A 1 102 ? 8.367 7.004 8.781 1 98.19 102 ALA A CA 1
ATOM 836 C C . ALA A 1 102 ? 9.258 8.242 8.656 1 98.19 102 ALA A C 1
ATOM 838 O O . ALA A 1 102 ? 9.891 8.656 9.625 1 98.19 102 ALA A O 1
ATOM 839 N N . VAL A 1 103 ? 9.367 8.812 7.512 1 98.75 103 VAL A N 1
ATOM 840 C CA . VAL A 1 103 ? 10.039 10.078 7.254 1 98.75 103 VAL A CA 1
ATOM 841 C C . VAL A 1 103 ? 9.219 10.914 6.277 1 98.75 103 VAL A C 1
ATOM 843 O O . VAL A 1 103 ? 8.438 10.375 5.492 1 98.75 103 VAL A O 1
ATOM 846 N N . ILE A 1 104 ? 9.297 12.18 6.445 1 98.88 104 ILE A N 1
ATOM 847 C CA . ILE A 1 104 ? 8.922 13.07 5.352 1 98.88 104 ILE A CA 1
ATOM 848 C C . ILE A 1 104 ? 10.086 13.195 4.367 1 98.88 104 ILE A C 1
ATOM 850 O O . ILE A 1 104 ? 11.172 13.648 4.734 1 98.88 104 ILE A O 1
ATOM 854 N N . ALA A 1 105 ? 9.867 12.844 3.156 1 98.69 105 ALA A N 1
ATOM 855 C CA . ALA A 1 105 ? 10.953 12.773 2.18 1 98.69 105 ALA A CA 1
ATOM 856 C C . ALA A 1 105 ? 11.258 14.148 1.597 1 98.69 105 ALA A C 1
ATOM 858 O O . ALA A 1 105 ? 11.234 14.328 0.378 1 98.69 105 ALA A O 1
ATOM 859 N N . ARG A 1 106 ? 11.555 15.023 2.449 1 97.75 106 ARG A N 1
ATOM 860 C CA . ARG A 1 106 ? 11.992 16.391 2.152 1 97.75 106 ARG A CA 1
ATOM 861 C C . ARG A 1 106 ? 13.211 16.766 2.99 1 97.75 106 ARG A C 1
ATOM 863 O O . ARG A 1 106 ? 13.07 17.297 4.094 1 97.75 106 ARG A O 1
ATOM 870 N N . PRO A 1 107 ? 14.375 16.578 2.412 1 97.94 107 PRO A N 1
ATOM 871 C CA . PRO A 1 107 ? 14.672 16.203 1.024 1 97.94 107 PRO A CA 1
ATOM 872 C C . PRO A 1 107 ? 14.547 14.711 0.768 1 97.94 107 PRO A C 1
ATOM 874 O O . PRO A 1 107 ? 14.312 13.938 1.701 1 97.94 107 PRO A O 1
ATOM 877 N N . LEU A 1 108 ? 14.648 14.336 -0.464 1 98.25 108 LEU A N 1
ATOM 878 C CA . LEU A 1 108 ? 14.508 12.969 -0.952 1 98.25 108 LEU A CA 1
ATOM 879 C C . LEU A 1 108 ? 15.422 12.023 -0.189 1 98.25 108 LEU A C 1
ATOM 881 O O . LEU A 1 108 ? 15.039 10.891 0.119 1 98.25 108 LEU A O 1
ATOM 885 N N . GLU A 1 109 ? 16.594 12.469 0.194 1 97.94 109 GLU A N 1
ATOM 886 C CA . GLU A 1 109 ? 17.641 11.648 0.796 1 97.94 109 GLU A CA 1
ATOM 887 C C . GLU A 1 109 ? 17.219 11.117 2.16 1 97.94 109 GLU A C 1
ATOM 889 O O . GLU A 1 109 ? 17.797 10.164 2.678 1 97.94 109 GLU A O 1
ATOM 894 N N . LYS A 1 110 ? 16.203 11.68 2.76 1 98.25 110 LYS A N 1
ATOM 895 C CA . LYS A 1 110 ? 15.695 11.219 4.051 1 98.25 110 LYS A CA 1
ATOM 896 C C . LYS A 1 110 ? 15.164 9.797 3.959 1 98.25 110 LYS A C 1
ATOM 898 O O . LYS A 1 110 ? 15.086 9.086 4.965 1 98.25 110 LYS A O 1
ATOM 903 N N . ILE A 1 111 ? 14.766 9.391 2.77 1 97.75 111 ILE A N 1
ATOM 904 C CA . ILE A 1 111 ? 14.289 8.031 2.543 1 97.75 111 ILE A CA 1
ATOM 905 C C . ILE A 1 111 ? 15.359 7.027 2.977 1 97.75 111 ILE A C 1
ATOM 907 O O . ILE A 1 111 ? 15.039 5.953 3.492 1 97.75 111 ILE A O 1
ATOM 911 N N . ASN A 1 112 ? 16.625 7.41 2.873 1 96.31 112 ASN A N 1
ATOM 912 C CA . ASN A 1 112 ? 17.75 6.527 3.195 1 96.31 112 ASN A CA 1
ATOM 913 C C . ASN A 1 112 ? 17.75 6.156 4.676 1 96.31 112 ASN A C 1
ATOM 915 O O . ASN A 1 112 ? 18.328 5.137 5.059 1 96.31 112 ASN A O 1
ATOM 919 N N . GLU A 1 113 ? 17.125 6.973 5.445 1 96.75 113 GLU A N 1
ATOM 920 C CA . GLU A 1 113 ? 17.062 6.707 6.879 1 96.75 113 GLU A CA 1
ATOM 921 C C . GLU A 1 113 ? 16.234 5.461 7.172 1 96.75 113 GLU A C 1
ATOM 923 O O . GLU A 1 113 ? 16.297 4.906 8.273 1 96.75 113 GLU A O 1
ATOM 928 N N . LEU A 1 114 ? 15.406 5.027 6.215 1 95.06 114 LEU A N 1
ATOM 929 C CA . LEU A 1 114 ? 14.516 3.889 6.414 1 95.06 114 LEU A CA 1
ATOM 930 C C . LEU A 1 114 ? 15.18 2.592 5.965 1 95.06 114 LEU A C 1
ATOM 932 O O . LEU A 1 114 ? 14.633 1.506 6.16 1 95.06 114 LEU A O 1
ATOM 936 N N . PHE A 1 115 ? 16.281 2.576 5.262 1 88.75 115 PHE A N 1
ATOM 937 C CA . PHE A 1 115 ? 16.969 1.407 4.73 1 88.75 115 PHE A CA 1
ATOM 938 C C . PHE A 1 115 ? 18.328 1.246 5.387 1 88.75 115 PHE A C 1
ATOM 940 O O . PHE A 1 115 ? 18.922 2.223 5.855 1 88.75 115 PHE A O 1
ATOM 947 N N . MET B 1 1 ? -2.461 1.245 12.031 1 49.44 1 MET B N 1
ATOM 948 C CA . MET B 1 1 ? -3.453 1.579 11.008 1 49.44 1 MET B CA 1
ATOM 949 C C . MET B 1 1 ? -4.008 0.318 10.352 1 49.44 1 MET B C 1
ATOM 951 O O . MET B 1 1 ? -3.318 -0.701 10.281 1 49.44 1 MET B O 1
ATOM 955 N N . GLU B 1 2 ? -5.285 0.07 10.586 1 57.41 2 GLU B N 1
ATOM 956 C CA . GLU B 1 2 ? -5.875 -0.997 9.781 1 57.41 2 GLU B CA 1
ATOM 957 C C . GLU B 1 2 ? -5.547 -0.817 8.305 1 57.41 2 GLU B C 1
ATOM 959 O O . GLU B 1 2 ? -6.125 0.038 7.629 1 57.41 2 GLU B O 1
ATOM 964 N N . GLU B 1 3 ? -4.453 -1.345 7.883 1 77.44 3 GLU B N 1
ATOM 965 C CA . GLU B 1 3 ? -3.998 -1.13 6.512 1 77.44 3 GLU B CA 1
ATOM 966 C C . GLU B 1 3 ? -4.633 -2.137 5.559 1 77.44 3 GLU B C 1
ATOM 968 O O . GLU B 1 3 ? -4.762 -3.318 5.887 1 77.44 3 GLU B O 1
ATOM 973 N N . ILE B 1 4 ? -5.406 -1.624 4.656 1 93 4 ILE B N 1
ATOM 974 C CA . ILE B 1 4 ? -5.859 -2.471 3.557 1 93 4 ILE B CA 1
ATOM 975 C C . ILE B 1 4 ? -4.949 -2.277 2.346 1 93 4 ILE B C 1
ATOM 977 O O . ILE B 1 4 ? -4.555 -1.152 2.029 1 93 4 ILE B O 1
ATOM 981 N N . THR B 1 5 ? -4.5 -3.373 1.779 1 96.5 5 THR B N 1
ATOM 982 C CA . THR B 1 5 ? -3.609 -3.342 0.623 1 96.5 5 THR B CA 1
ATOM 983 C C . THR B 1 5 ? -4.117 -4.27 -0.475 1 96.5 5 THR B C 1
ATOM 985 O O . THR B 1 5 ? -4.672 -5.336 -0.188 1 96.5 5 THR B O 1
ATOM 988 N N . ILE B 1 6 ? -4.004 -3.867 -1.682 1 98.06 6 ILE B N 1
ATOM 989 C CA . ILE B 1 6 ? -4.34 -4.719 -2.818 1 98.06 6 ILE B CA 1
ATOM 990 C C . ILE B 1 6 ? -3.092 -4.98 -3.656 1 98.06 6 ILE B C 1
ATOM 992 O O . ILE B 1 6 ? -2.363 -4.047 -4.004 1 98.06 6 ILE B O 1
ATOM 996 N N . TRP B 1 7 ? -2.74 -6.277 -3.85 1 98.31 7 TRP B N 1
ATOM 997 C CA . TRP B 1 7 ? -1.847 -6.645 -4.945 1 98.31 7 TRP B CA 1
ATOM 998 C C . TRP B 1 7 ? -2.572 -6.582 -6.285 1 98.31 7 TRP B C 1
ATOM 1000 O O . TRP B 1 7 ? -3.434 -7.414 -6.57 1 98.31 7 TRP B O 1
ATOM 1010 N N . HIS B 1 8 ? -2.148 -5.609 -7.066 1 98.44 8 HIS B N 1
ATOM 1011 C CA . HIS B 1 8 ? -2.969 -5.145 -8.18 1 98.44 8 HIS B CA 1
ATOM 1012 C C . HIS B 1 8 ? -2.258 -5.348 -9.516 1 98.44 8 HIS B C 1
ATOM 1014 O O . HIS B 1 8 ? -1.051 -5.121 -9.617 1 98.44 8 HIS B O 1
ATOM 1020 N N . ASN B 1 9 ? -2.951 -5.875 -10.469 1 98.56 9 ASN B N 1
ATOM 1021 C CA . ASN B 1 9 ? -2.586 -5.906 -11.875 1 98.56 9 ASN B CA 1
ATOM 1022 C C . ASN B 1 9 ? -3.549 -5.078 -12.727 1 98.56 9 ASN B C 1
ATOM 1024 O O . ASN B 1 9 ? -4.684 -5.496 -12.969 1 98.56 9 ASN B O 1
ATOM 1028 N N . PRO B 1 10 ? -3.1 -3.941 -13.234 1 98.06 10 PRO B N 1
ATOM 1029 C CA . PRO B 1 10 ? -4.012 -3.031 -13.93 1 98.06 10 PRO B CA 1
ATOM 1030 C C . PRO B 1 10 ? -4.52 -3.605 -15.25 1 98.06 10 PRO B C 1
ATOM 1032 O O . PRO B 1 10 ? -5.461 -3.066 -15.844 1 98.06 10 PRO B O 1
ATOM 1035 N N . ARG B 1 11 ? -3.967 -4.656 -15.727 1 97.75 11 ARG B N 1
ATOM 1036 C CA . ARG B 1 11 ? -4.398 -5.238 -16.984 1 97.75 11 ARG B CA 1
ATOM 1037 C C . ARG B 1 11 ? -5.461 -6.309 -16.766 1 97.75 11 ARG B C 1
ATOM 1039 O O . ARG B 1 11 ? -6.035 -6.828 -17.719 1 97.75 11 ARG B O 1
ATOM 1046 N N . CYS B 1 12 ? -5.73 -6.668 -15.625 1 98.38 12 CYS B N 1
ATOM 1047 C CA . CYS B 1 12 ? -6.715 -7.684 -15.273 1 98.38 12 CYS B CA 1
ATOM 1048 C C . CYS B 1 12 ? -8.039 -7.043 -14.859 1 98.38 12 CYS B C 1
ATOM 1050 O O . CYS B 1 12 ? -8.07 -6.223 -13.945 1 98.38 12 CYS B O 1
ATOM 1052 N N . SER B 1 13 ? -9.133 -7.434 -15.453 1 98.44 13 SER B N 1
ATOM 1053 C CA . SER B 1 13 ? -10.43 -6.832 -15.188 1 98.44 13 SER B CA 1
ATOM 1054 C C . SER B 1 13 ? -10.883 -7.113 -13.758 1 98.44 13 SER B C 1
ATOM 1056 O O . SER B 1 13 ? -11.453 -6.238 -13.094 1 98.44 13 SER B O 1
ATOM 1058 N N . LYS B 1 14 ? -10.688 -8.352 -13.266 1 98.25 14 LYS B N 1
ATOM 1059 C CA . LYS B 1 14 ? -11.062 -8.68 -11.898 1 98.25 14 LYS B CA 1
ATOM 1060 C C . LYS B 1 14 ? -10.297 -7.816 -10.891 1 98.25 14 LYS B C 1
ATOM 1062 O O . LYS B 1 14 ? -10.852 -7.41 -9.867 1 98.25 14 LYS B O 1
ATOM 1067 N N . SER B 1 15 ? -9.047 -7.562 -11.188 1 98.69 15 SER B N 1
ATOM 1068 C CA . SER B 1 15 ? -8.234 -6.703 -10.328 1 98.69 15 SER B CA 1
ATOM 1069 C C . SER B 1 15 ? -8.742 -5.266 -10.352 1 98.69 15 SER B C 1
ATOM 1071 O O . SER B 1 15 ? -8.875 -4.629 -9.305 1 98.69 15 SER B O 1
ATOM 1073 N N . ARG B 1 16 ? -9.016 -4.781 -11.539 1 98.69 16 ARG B N 1
ATOM 1074 C CA . ARG B 1 16 ? -9.547 -3.43 -11.656 1 98.69 16 ARG B CA 1
ATOM 1075 C C . ARG B 1 16 ? -10.883 -3.307 -10.922 1 98.69 16 ARG B C 1
ATOM 1077 O O . ARG B 1 16 ? -11.133 -2.303 -10.25 1 98.69 16 ARG B O 1
ATOM 1084 N N . ASP B 1 17 ? -11.727 -4.328 -11 1 98.62 17 ASP B N 1
ATOM 1085 C CA . ASP B 1 17 ? -13.016 -4.316 -10.305 1 98.62 17 ASP B CA 1
ATOM 1086 C C . ASP B 1 17 ? -12.82 -4.223 -8.797 1 98.62 17 ASP B C 1
ATOM 1088 O O . ASP B 1 17 ? -13.492 -3.441 -8.125 1 98.62 17 ASP B O 1
ATOM 1092 N N . ALA B 1 18 ? -11.914 -5.039 -8.297 1 98.56 18 ALA B N 1
ATOM 1093 C CA . ALA B 1 18 ? -11.625 -5.039 -6.867 1 98.56 18 ALA B CA 1
ATOM 1094 C C . ALA B 1 18 ? -11.07 -3.688 -6.426 1 98.56 18 ALA B C 1
ATOM 1096 O O . ALA B 1 18 ? -11.484 -3.148 -5.395 1 98.56 18 ALA B O 1
ATOM 1097 N N . LEU B 1 19 ? -10.148 -3.193 -7.219 1 98.19 19 LEU B N 1
ATOM 1098 C CA . LEU B 1 19 ? -9.578 -1.887 -6.898 1 98.19 19 LEU B CA 1
ATOM 1099 C C . LEU B 1 19 ? -10.672 -0.823 -6.836 1 98.19 19 LEU B C 1
ATOM 1101 O O . LEU B 1 19 ? -10.742 -0.058 -5.871 1 98.19 19 LEU B O 1
ATOM 1105 N N . ASN B 1 20 ? -11.531 -0.756 -7.832 1 97.69 20 ASN B N 1
ATOM 1106 C CA . ASN B 1 20 ? -12.633 0.203 -7.863 1 97.69 20 ASN B CA 1
ATOM 1107 C C . ASN B 1 20 ? -13.539 0.061 -6.645 1 97.69 20 ASN B C 1
ATOM 1109 O O . ASN B 1 20 ? -13.914 1.058 -6.027 1 97.69 20 ASN B O 1
ATOM 1113 N N . HIS B 1 21 ? -13.852 -1.204 -6.359 1 97.44 21 HIS B N 1
ATOM 1114 C CA . HIS B 1 21 ? -14.703 -1.494 -5.211 1 97.44 21 HIS B CA 1
ATOM 1115 C C . HIS B 1 21 ? -14.094 -0.949 -3.922 1 97.44 21 HIS B C 1
ATOM 1117 O O . HIS B 1 21 ? -14.789 -0.328 -3.117 1 97.44 21 HIS B O 1
ATOM 1123 N N . LEU B 1 22 ? -12.852 -1.125 -3.756 1 96.56 22 LEU B N 1
ATOM 1124 C CA . LEU B 1 22 ? -12.172 -0.7 -2.537 1 96.56 22 LEU B CA 1
ATOM 1125 C C . LEU B 1 22 ? -12.023 0.817 -2.5 1 96.56 22 LEU B C 1
ATOM 1127 O O . LEU B 1 22 ? -12.133 1.43 -1.436 1 96.56 22 LEU B O 1
ATOM 1131 N N . GLN B 1 23 ? -11.75 1.422 -3.662 1 94.75 23 GLN B N 1
ATOM 1132 C CA . GLN B 1 23 ? -11.586 2.869 -3.734 1 94.75 23 GLN B CA 1
ATOM 1133 C C . GLN B 1 23 ? -12.891 3.586 -3.393 1 94.75 23 GLN B C 1
ATOM 1135 O O . GLN B 1 23 ? -12.875 4.684 -2.834 1 94.75 23 GLN B O 1
ATOM 1140 N N . GLU B 1 24 ? -14.008 2.957 -3.648 1 93.62 24 GLU B N 1
ATOM 1141 C CA . GLU B 1 24 ? -15.32 3.516 -3.334 1 93.62 24 GLU B CA 1
ATOM 1142 C C . GLU B 1 24 ? -15.523 3.646 -1.827 1 93.62 24 GLU B C 1
ATOM 1144 O O . GLU B 1 24 ? -16.297 4.484 -1.368 1 93.62 24 GLU B O 1
ATOM 1149 N N . LYS B 1 25 ? -14.805 2.885 -1.11 1 91.06 25 LYS B N 1
ATOM 1150 C CA . LYS B 1 25 ? -14.914 2.926 0.345 1 91.06 25 LYS B CA 1
ATOM 1151 C C . LYS B 1 25 ? -14.109 4.09 0.924 1 91.06 25 LYS B C 1
ATOM 1153 O O . LYS B 1 25 ? -14.227 4.395 2.113 1 91.06 25 LYS B O 1
ATOM 1158 N N . LYS B 1 26 ? -13.258 4.746 0.138 1 91.5 26 LYS B N 1
ATOM 1159 C CA . LYS B 1 26 ? -12.492 5.945 0.467 1 91.5 26 LYS B CA 1
ATOM 1160 C C . LYS B 1 26 ? -11.609 5.715 1.688 1 91.5 26 LYS B C 1
ATOM 1162 O O . LYS B 1 26 ? -11.477 6.594 2.541 1 91.5 26 LYS B O 1
ATOM 1167 N N . ILE B 1 27 ? -11.102 4.531 1.829 1 90.94 27 ILE B N 1
ATOM 1168 C CA . ILE B 1 27 ? -10.203 4.203 2.926 1 90.94 27 ILE B CA 1
ATOM 1169 C C . ILE B 1 27 ? -8.75 4.383 2.471 1 90.94 27 ILE B C 1
ATOM 1171 O O . ILE B 1 27 ? -8.484 4.539 1.277 1 90.94 27 ILE B O 1
ATOM 1175 N N . ALA B 1 28 ? -7.84 4.48 3.47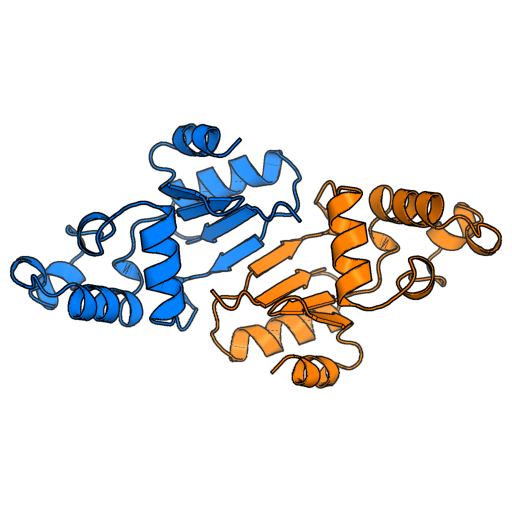9 1 93.19 28 ALA B N 1
ATOM 1176 C CA . ALA B 1 28 ? -6.414 4.48 3.152 1 93.19 28 ALA B CA 1
ATOM 1177 C C . ALA B 1 28 ? -5.992 3.146 2.541 1 93.19 28 ALA B C 1
ATOM 1179 O O . ALA B 1 28 ? -5.723 2.184 3.264 1 93.19 28 ALA B O 1
ATOM 1180 N N . LEU B 1 29 ? -5.996 3.105 1.232 1 95.56 29 LEU B N 1
ATOM 1181 C CA . LEU B 1 29 ? -5.754 1.879 0.479 1 95.56 29 LEU B CA 1
ATOM 1182 C C . LEU B 1 29 ? -4.352 1.877 -0.122 1 95.56 29 LEU B C 1
ATOM 1184 O O . LEU B 1 29 ? -4.012 2.758 -0.914 1 95.56 29 LEU B O 1
ATOM 1188 N N . GLY B 1 30 ? -3.537 0.886 0.271 1 96.38 30 GLY B N 1
ATOM 1189 C CA . GLY B 1 30 ? -2.264 0.674 -0.399 1 96.38 30 GLY B CA 1
ATOM 1190 C C . GLY B 1 30 ? -2.389 -0.144 -1.67 1 96.38 30 GLY B C 1
ATOM 1191 O O . GLY B 1 30 ? -3.031 -1.195 -1.679 1 96.38 30 GLY B O 1
ATOM 1192 N N . VAL B 1 31 ? -1.847 0.327 -2.727 1 97.12 31 VAL B N 1
ATOM 1193 C CA . VAL B 1 31 ? -1.848 -0.402 -3.99 1 97.12 31 VAL B CA 1
ATOM 1194 C C . VAL B 1 31 ? -0.43 -0.863 -4.32 1 97.12 31 VAL B C 1
ATOM 1196 O O . VAL B 1 31 ? 0.486 -0.044 -4.43 1 97.12 31 VAL B O 1
ATOM 1199 N N . ILE B 1 32 ? -0.242 -2.166 -4.469 1 97 32 ILE B N 1
ATOM 1200 C CA . ILE B 1 32 ? 1.047 -2.75 -4.824 1 97 32 ILE B CA 1
ATOM 1201 C C . ILE B 1 32 ? 0.985 -3.309 -6.246 1 97 32 ILE B C 1
ATOM 1203 O O . ILE B 1 32 ? 0.186 -4.203 -6.531 1 97 32 ILE B O 1
ATOM 1207 N N . LYS B 1 33 ? 1.824 -2.77 -7.09 1 96.62 33 LYS B N 1
ATOM 1208 C CA . LYS B 1 33 ? 2.014 -3.359 -8.414 1 96.62 33 LYS B CA 1
ATOM 1209 C C . LYS B 1 33 ? 2.994 -4.527 -8.359 1 96.62 33 LYS B C 1
ATOM 1211 O O . LYS B 1 33 ? 4.172 -4.371 -8.688 1 96.62 33 LYS B O 1
ATOM 1216 N N . TYR B 1 34 ? 2.451 -5.676 -8.078 1 97.19 34 TYR B N 1
ATOM 1217 C CA . TYR B 1 34 ? 3.295 -6.801 -7.695 1 97.19 34 TYR B CA 1
ATOM 1218 C C . TYR B 1 34 ? 4.059 -7.344 -8.898 1 97.19 34 TYR B C 1
ATOM 1220 O O . TYR B 1 34 ? 5.133 -7.934 -8.742 1 97.19 34 TYR B O 1
ATOM 1228 N N . LEU B 1 35 ? 3.566 -7.148 -10.117 1 97.38 35 LEU B N 1
ATOM 1229 C CA . LEU B 1 35 ? 4.25 -7.629 -11.312 1 97.38 35 LEU B CA 1
ATOM 1230 C C . LEU B 1 35 ? 5.566 -6.891 -11.516 1 97.38 35 LEU B C 1
ATOM 1232 O O . LEU B 1 35 ? 6.508 -7.438 -12.102 1 97.38 35 LEU B O 1
ATOM 1236 N N . ASP B 1 36 ? 5.645 -5.676 -11.031 1 93.5 36 ASP B N 1
ATOM 1237 C CA . ASP B 1 36 ? 6.805 -4.816 -11.242 1 93.5 36 ASP B CA 1
ATOM 1238 C C . ASP B 1 36 ? 7.715 -4.812 -10.016 1 93.5 36 ASP B C 1
ATOM 1240 O O . ASP B 1 36 ? 8.719 -4.094 -9.977 1 93.5 36 ASP B O 1
ATOM 1244 N N . ALA B 1 37 ? 7.359 -5.562 -9.031 1 93.88 37 ALA B N 1
ATOM 1245 C CA . ALA B 1 37 ? 8.094 -5.57 -7.773 1 93.88 37 ALA B CA 1
ATOM 1246 C C . ALA B 1 37 ? 9.023 -6.781 -7.688 1 93.88 37 ALA B C 1
ATOM 1248 O O . ALA B 1 37 ? 8.719 -7.844 -8.234 1 93.88 37 ALA B O 1
ATOM 1249 N N . LYS B 1 38 ? 10.188 -6.648 -7.16 1 92.88 38 LYS B N 1
ATOM 1250 C CA . LYS B 1 38 ? 11.016 -7.785 -6.77 1 92.88 38 LYS B CA 1
ATOM 1251 C C . LYS B 1 38 ? 10.539 -8.391 -5.453 1 92.88 38 LYS B C 1
ATOM 1253 O O . LYS B 1 38 ? 11.008 -8 -4.379 1 92.88 38 LYS B O 1
ATOM 1258 N N . LEU B 1 39 ? 9.617 -9.25 -5.555 1 95.62 39 LEU B N 1
ATOM 1259 C CA . LEU B 1 39 ? 9.07 -9.906 -4.371 1 95.62 39 LEU B CA 1
ATOM 1260 C C . LEU B 1 39 ? 10.133 -10.758 -3.686 1 95.62 39 LEU B C 1
ATOM 1262 O O . LEU B 1 39 ? 10.977 -11.367 -4.352 1 95.62 39 LEU B O 1
ATOM 1266 N N . THR B 1 40 ? 10.094 -10.727 -2.336 1 95.19 40 THR B N 1
ATOM 1267 C CA . THR B 1 40 ? 11 -11.57 -1.566 1 95.19 40 THR B CA 1
ATOM 1268 C C . THR B 1 40 ? 10.297 -12.852 -1.119 1 95.19 40 THR B C 1
ATOM 1270 O O . THR B 1 40 ? 9.07 -12.953 -1.196 1 95.19 40 THR B O 1
ATOM 1273 N N . LYS B 1 41 ? 11.148 -13.812 -0.724 1 96.75 41 LYS B N 1
ATOM 1274 C CA . LYS B 1 41 ? 10.578 -15.031 -0.15 1 96.75 41 LYS B CA 1
ATOM 1275 C C . LYS B 1 41 ? 9.688 -14.703 1.051 1 96.75 41 LYS B C 1
ATOM 1277 O O . LYS B 1 41 ? 8.641 -15.32 1.236 1 96.75 41 LYS B O 1
ATOM 1282 N N . GLU B 1 42 ? 10.125 -13.781 1.791 1 94.94 42 GLU B N 1
ATOM 1283 C CA . GLU B 1 42 ? 9.367 -13.359 2.965 1 94.94 42 GLU B CA 1
ATOM 1284 C C . GLU B 1 42 ? 8.016 -12.766 2.564 1 94.94 42 GLU B C 1
ATOM 1286 O O . GLU B 1 42 ? 6.992 -13.078 3.178 1 94.94 42 GLU B O 1
ATOM 1291 N N . ASP B 1 43 ? 8.008 -11.891 1.52 1 95 43 ASP B N 1
ATOM 1292 C CA . ASP B 1 43 ? 6.75 -11.352 1.002 1 95 43 ASP B CA 1
ATOM 1293 C C . ASP B 1 43 ? 5.762 -12.477 0.693 1 95 43 ASP B C 1
ATOM 1295 O O . ASP B 1 43 ? 4.609 -12.43 1.13 1 95 43 ASP B O 1
ATOM 1299 N N . MET B 1 44 ? 6.238 -13.484 -0.006 1 97.56 44 MET B N 1
ATOM 1300 C CA . MET B 1 44 ? 5.387 -14.562 -0.488 1 97.56 44 MET B CA 1
ATOM 1301 C C . MET B 1 44 ? 4.914 -15.438 0.668 1 97.56 44 MET B C 1
ATOM 1303 O O . MET B 1 44 ? 3.742 -15.812 0.731 1 97.56 44 MET B O 1
ATOM 1307 N N . LYS B 1 45 ? 5.785 -15.758 1.567 1 97.5 45 LYS B N 1
ATOM 1308 C CA . LYS B 1 45 ? 5.414 -16.609 2.699 1 97.5 45 LYS B CA 1
ATOM 1309 C C . LYS B 1 45 ? 4.359 -15.93 3.568 1 97.5 45 LYS B C 1
ATOM 1311 O O . LYS B 1 45 ? 3.42 -16.578 4.031 1 97.5 45 LYS B O 1
ATOM 1316 N N . GLU B 1 46 ? 4.484 -14.672 3.803 1 96.44 46 GLU B N 1
ATOM 1317 C CA . GLU B 1 46 ? 3.518 -13.93 4.602 1 96.44 46 GLU B CA 1
ATOM 1318 C C . GLU B 1 46 ? 2.141 -13.938 3.943 1 96.44 46 GLU B C 1
ATOM 1320 O O . GLU B 1 46 ? 1.131 -14.18 4.609 1 96.44 46 GLU B O 1
ATOM 1325 N N . VAL B 1 47 ? 2.139 -13.648 2.652 1 97.38 47 VAL B N 1
ATOM 1326 C CA . VAL B 1 47 ? 0.862 -13.602 1.947 1 97.38 47 VAL B CA 1
ATOM 1327 C C . VAL B 1 47 ? 0.215 -14.984 1.969 1 97.38 47 VAL B C 1
ATOM 1329 O O . VAL B 1 47 ? -0.993 -15.109 2.188 1 97.38 47 VAL B O 1
ATOM 1332 N N . LEU B 1 48 ? 1.022 -16.016 1.759 1 98.62 48 LEU B N 1
ATOM 1333 C CA . LEU B 1 48 ? 0.497 -17.375 1.783 1 98.62 48 LEU B CA 1
ATOM 1334 C C . LEU B 1 48 ? -0.074 -17.719 3.156 1 98.62 48 LEU B C 1
ATOM 1336 O O . LEU B 1 48 ? -1.119 -18.359 3.258 1 98.62 48 LEU B O 1
ATOM 1340 N N . GLN B 1 49 ? 0.569 -17.297 4.184 1 98.19 49 GLN B N 1
ATOM 1341 C CA . GLN B 1 49 ? 0.083 -17.5 5.543 1 98.19 49 GLN B CA 1
ATOM 1342 C C . GLN B 1 49 ? -1.254 -16.797 5.766 1 98.19 49 GLN B C 1
ATOM 1344 O O . GLN B 1 49 ? -2.193 -17.406 6.293 1 98.19 49 GLN B O 1
ATOM 1349 N N . MET B 1 50 ? -1.405 -15.586 5.332 1 97.62 50 MET B N 1
ATOM 1350 C CA . MET B 1 50 ? -2.627 -14.812 5.516 1 97.62 50 MET B CA 1
ATOM 1351 C C . MET B 1 50 ? -3.781 -15.414 4.727 1 97.62 50 MET B C 1
ATOM 1353 O O . MET B 1 50 ? -4.934 -15.352 5.156 1 97.62 50 MET B O 1
ATOM 1357 N N . LEU B 1 51 ? -3.43 -15.938 3.557 1 98.5 51 LEU B N 1
ATOM 1358 C CA . LEU B 1 51 ? -4.441 -16.562 2.707 1 98.5 51 LEU B CA 1
ATOM 1359 C C . LEU B 1 51 ? -4.812 -17.938 3.229 1 98.5 51 LEU B C 1
ATOM 1361 O O . LEU B 1 51 ? -5.848 -18.5 2.848 1 98.5 51 LEU B O 1
ATOM 1365 N N . ASN B 1 52 ? -3.92 -18.562 4.039 1 98.5 52 ASN B N 1
ATOM 1366 C CA . ASN B 1 52 ? -4.016 -19.969 4.453 1 98.5 52 ASN B CA 1
ATOM 1367 C C . ASN B 1 52 ? -4.031 -20.906 3.254 1 98.5 52 ASN B C 1
ATOM 1369 O O . ASN B 1 52 ? -4.926 -21.75 3.129 1 98.5 52 ASN B O 1
ATOM 1373 N N . MET B 1 53 ? -3.035 -20.703 2.414 1 98.69 53 MET B N 1
ATOM 1374 C CA . MET B 1 53 ? -2.906 -21.484 1.185 1 98.69 53 MET B CA 1
ATOM 1375 C C . MET B 1 53 ? -1.474 -21.969 0.999 1 98.69 53 MET B C 1
ATOM 1377 O O . MET B 1 53 ? -0.528 -21.328 1.458 1 98.69 53 MET B O 1
ATOM 1381 N N . SER B 1 54 ? -1.356 -23.094 0.305 1 98.75 54 SER B N 1
ATOM 1382 C CA . SER B 1 54 ? -0.052 -23.5 -0.205 1 98.75 54 SER B CA 1
ATOM 1383 C C . SER B 1 54 ? 0.344 -22.672 -1.429 1 98.75 54 SER B C 1
ATOM 1385 O O . SER B 1 54 ? -0.494 -22 -2.025 1 98.75 54 SER B O 1
ATOM 1387 N N . ALA B 1 55 ? 1.589 -22.75 -1.756 1 98.81 55 ALA B N 1
ATOM 1388 C CA . ALA B 1 55 ? 2.055 -22.062 -2.961 1 98.81 55 ALA B CA 1
ATOM 1389 C C . ALA B 1 55 ? 1.271 -22.516 -4.188 1 98.81 55 ALA B C 1
ATOM 1391 O O . ALA B 1 55 ? 0.829 -21.703 -4.992 1 98.81 55 ALA B O 1
ATOM 1392 N N . ARG B 1 56 ? 1.062 -23.797 -4.285 1 98.69 56 ARG B N 1
ATOM 1393 C CA . ARG B 1 56 ? 0.357 -24.344 -5.434 1 98.69 56 ARG B CA 1
ATOM 1394 C C . ARG B 1 56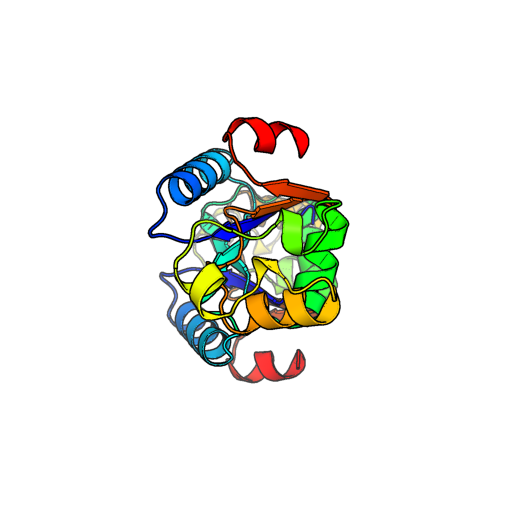 ? -1.069 -23.812 -5.512 1 98.69 56 ARG B C 1
ATOM 1396 O O . ARG B 1 56 ? -1.566 -23.516 -6.602 1 98.69 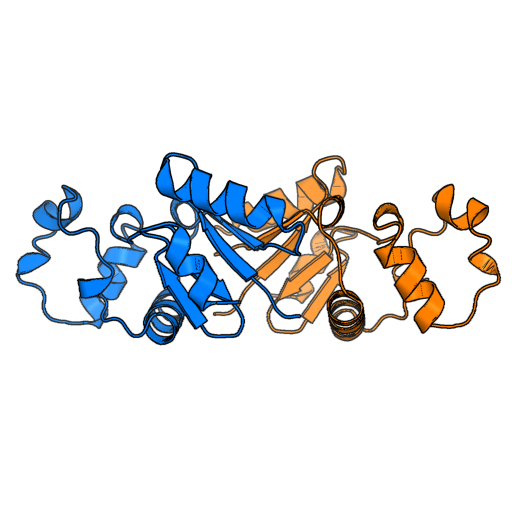56 ARG B O 1
ATOM 1403 N N . GLU B 1 57 ? -1.749 -23.781 -4.438 1 98.56 57 GLU B N 1
ATOM 1404 C CA . GLU B 1 57 ? -3.133 -23.312 -4.398 1 98.56 57 GLU B CA 1
ATOM 1405 C C . GLU B 1 57 ? -3.242 -21.875 -4.875 1 98.56 57 GLU B C 1
ATOM 1407 O O . GLU B 1 57 ? -4.289 -21.453 -5.375 1 98.56 57 GLU B O 1
ATOM 1412 N N . LEU B 1 58 ? -2.191 -21.078 -4.758 1 98.81 58 LEU B N 1
ATOM 1413 C CA . LEU B 1 58 ? -2.201 -19.672 -5.152 1 98.81 58 LEU B CA 1
ATOM 1414 C C . LEU B 1 58 ? -1.843 -19.531 -6.625 1 98.81 58 LEU B C 1
ATOM 1416 O O . LEU B 1 58 ? -2.059 -18.469 -7.215 1 98.81 58 LEU B O 1
ATOM 1420 N N . MET B 1 59 ? -1.361 -20.5 -7.258 1 98.75 59 MET B N 1
ATOM 1421 C CA . MET B 1 59 ? -0.79 -20.391 -8.602 1 98.75 59 MET B CA 1
ATOM 1422 C C . MET B 1 59 ? -1.881 -20.438 -9.664 1 98.75 59 MET B C 1
ATOM 1424 O O . MET B 1 59 ? -2.818 -21.234 -9.555 1 98.75 59 MET B O 1
ATOM 1428 N N . ARG B 1 60 ? -1.693 -19.594 -10.617 1 98.5 60 ARG B N 1
ATOM 1429 C CA . ARG B 1 60 ? -2.463 -19.719 -11.852 1 98.5 60 ARG B CA 1
ATOM 1430 C C . ARG B 1 60 ? -1.929 -20.859 -12.711 1 98.5 60 ARG B C 1
ATOM 1432 O O . ARG B 1 60 ? -1.075 -20.641 -13.57 1 98.5 60 ARG B O 1
ATOM 1439 N N . THR B 1 61 ? -2.482 -22 -12.664 1 97.94 61 THR B N 1
ATOM 1440 C CA . THR B 1 61 ? -1.916 -23.234 -13.211 1 97.94 61 THR B CA 1
ATOM 1441 C C . THR B 1 61 ? -2.234 -23.359 -14.695 1 97.94 61 THR B C 1
ATOM 1443 O O . THR B 1 61 ? -1.648 -24.188 -15.391 1 97.94 61 THR B O 1
ATOM 1446 N N . LYS B 1 62 ? -3.074 -22.562 -15.203 1 97.56 62 LYS B N 1
ATOM 1447 C CA . LYS B 1 62 ? -3.443 -22.656 -16.609 1 97.56 62 LYS B CA 1
ATOM 1448 C C . LYS B 1 62 ? -2.525 -21.781 -17.469 1 97.56 62 LYS B C 1
ATOM 1450 O O . LYS B 1 62 ? -2.605 -21.828 -18.703 1 97.56 62 LYS B O 1
ATOM 1455 N N . GLU B 1 63 ? -1.731 -20.953 -16.797 1 97.5 63 GLU B N 1
ATOM 1456 C CA . GLU B 1 63 ? -0.818 -20.078 -17.531 1 97.5 63 GLU B CA 1
ATOM 1457 C C . GLU B 1 63 ? 0.255 -20.891 -18.25 1 97.5 63 GLU B C 1
ATOM 1459 O O . GLU B 1 63 ? 0.733 -21.906 -17.75 1 97.5 63 GLU B O 1
ATOM 1464 N N . ASP B 1 64 ? 0.755 -20.406 -19.391 1 97.88 64 ASP B N 1
ATOM 1465 C CA . ASP B 1 64 ? 1.764 -21.078 -20.203 1 97.88 64 ASP B CA 1
ATOM 1466 C C . ASP B 1 64 ? 3.041 -21.312 -19.406 1 97.88 64 ASP B C 1
ATOM 1468 O O . ASP B 1 64 ? 3.645 -22.391 -19.484 1 97.88 64 ASP B O 1
ATOM 1472 N N . ILE B 1 65 ? 3.357 -20.328 -18.625 1 98.19 65 ILE B N 1
ATOM 1473 C CA . ILE B 1 65 ? 4.621 -20.375 -17.906 1 98.19 65 ILE B CA 1
ATOM 1474 C C . ILE B 1 65 ? 4.59 -21.531 -16.906 1 98.19 65 ILE B C 1
ATOM 1476 O O . ILE B 1 65 ? 5.621 -22.141 -16.609 1 98.19 65 ILE B O 1
ATOM 1480 N N . TYR B 1 66 ? 3.4 -21.875 -16.375 1 98.44 66 TYR B N 1
ATOM 1481 C CA . TYR B 1 66 ? 3.238 -23 -15.469 1 98.44 66 TYR B CA 1
ATOM 1482 C C . TYR B 1 66 ? 3.664 -24.312 -16.125 1 98.44 66 TYR B C 1
ATOM 1484 O O . TYR B 1 66 ? 4.371 -25.125 -15.523 1 98.44 66 TYR B O 1
ATOM 1492 N N . LYS B 1 67 ? 3.275 -24.484 -17.297 1 97.62 67 LYS B N 1
ATOM 1493 C CA . LYS B 1 67 ? 3.615 -25.672 -18.078 1 97.62 67 LYS B CA 1
ATOM 1494 C C . LYS B 1 67 ? 5.078 -25.641 -18.516 1 97.62 67 LYS B C 1
ATOM 1496 O O . LYS B 1 67 ? 5.785 -26.641 -18.406 1 97.62 67 LYS B O 1
ATOM 1501 N N . GLU B 1 68 ? 5.504 -24.5 -18.984 1 97.88 68 GLU B N 1
ATOM 1502 C CA . GLU B 1 68 ? 6.867 -24.328 -19.469 1 97.88 68 GLU B CA 1
ATOM 1503 C C . GLU B 1 68 ? 7.891 -24.672 -18.391 1 97.88 68 GLU B C 1
ATOM 1505 O O . GLU B 1 68 ? 8.945 -25.234 -18.688 1 97.88 68 GLU B O 1
ATOM 1510 N N . LEU B 1 69 ? 7.504 -24.375 -17.172 1 97.75 69 LEU B N 1
ATOM 1511 C CA . LEU B 1 69 ? 8.43 -24.594 -16.062 1 97.75 69 LEU B CA 1
ATOM 1512 C C . LEU B 1 69 ? 8.211 -25.969 -15.438 1 97.75 69 LEU B C 1
ATOM 1514 O O . LEU B 1 69 ? 8.852 -26.312 -14.445 1 97.75 69 LEU B O 1
ATOM 1518 N N . ASN B 1 70 ? 7.25 -26.781 -16.016 1 97.25 70 ASN B N 1
ATOM 1519 C CA . ASN B 1 70 ? 6.926 -28.125 -15.531 1 97.25 70 ASN B CA 1
ATOM 1520 C C . ASN B 1 70 ? 6.578 -28.125 -14.047 1 97.25 70 ASN B C 1
ATOM 1522 O O . ASN B 1 70 ? 7.109 -28.922 -13.273 1 97.25 70 ASN B O 1
ATOM 1526 N N . LEU B 1 71 ? 5.766 -27.188 -13.648 1 98.25 71 LEU B N 1
ATOM 1527 C CA . LEU B 1 71 ? 5.484 -27 -12.234 1 98.25 71 LEU B CA 1
ATOM 1528 C C . LEU B 1 71 ? 4.441 -28 -11.742 1 98.25 71 LEU B C 1
ATOM 1530 O O . LEU B 1 71 ? 4.273 -28.203 -10.539 1 98.25 71 LEU B O 1
ATOM 1534 N N . LYS B 1 72 ? 3.752 -28.625 -12.617 1 97.31 72 LYS B N 1
ATOM 1535 C CA . LYS B 1 72 ? 2.748 -29.625 -12.258 1 97.31 72 LYS B CA 1
ATOM 1536 C C . LYS B 1 72 ? 3.357 -30.734 -11.406 1 97.31 72 LYS B C 1
ATOM 1538 O O . LYS B 1 72 ? 2.709 -31.266 -10.492 1 97.31 72 LYS B O 1
ATOM 1543 N N . ASP B 1 73 ? 4.621 -31.031 -11.633 1 95.69 73 ASP B N 1
ATOM 1544 C CA . ASP B 1 73 ? 5.273 -32.156 -10.984 1 95.69 73 ASP B CA 1
ATOM 1545 C C . ASP B 1 73 ? 6.176 -31.703 -9.836 1 95.69 73 ASP B C 1
ATOM 1547 O O . ASP B 1 73 ? 6.863 -32.5 -9.211 1 95.69 73 ASP B O 1
ATOM 1551 N N . GLU B 1 74 ? 6.285 -30.391 -9.594 1 97.88 74 GLU B N 1
ATOM 1552 C CA . GLU B 1 74 ? 7.066 -29.844 -8.484 1 97.88 74 GLU B CA 1
ATOM 1553 C C . GLU B 1 74 ? 6.246 -29.812 -7.199 1 97.88 74 GLU B C 1
ATOM 1555 O O . GLU B 1 74 ? 5.184 -29.188 -7.148 1 97.88 74 GLU B O 1
ATOM 1560 N N . ASN B 1 75 ? 6.75 -30.547 -6.156 1 96.38 75 ASN B N 1
ATOM 1561 C CA . ASN B 1 75 ? 5.977 -30.625 -4.922 1 96.38 75 ASN B CA 1
ATOM 1562 C C . ASN B 1 75 ? 6.691 -29.922 -3.768 1 96.38 75 ASN B C 1
ATOM 1564 O O . ASN B 1 75 ? 6.16 -29.859 -2.656 1 96.38 75 ASN B O 1
ATOM 1568 N N . ASP B 1 76 ? 7.855 -29.312 -4.059 1 98.25 76 ASP B N 1
ATOM 1569 C CA . ASP B 1 76 ? 8.609 -28.578 -3.047 1 98.25 76 ASP B CA 1
ATOM 1570 C C . ASP B 1 76 ? 8.047 -27.156 -2.865 1 98.25 76 ASP B C 1
ATOM 1572 O O . ASP B 1 76 ? 8.07 -26.359 -3.797 1 98.25 76 ASP B O 1
ATOM 1576 N N . GLU B 1 77 ? 7.582 -26.922 -1.716 1 98.56 77 GLU B N 1
ATOM 1577 C CA . GLU B 1 77 ? 6.945 -25.641 -1.404 1 98.56 77 GLU B CA 1
ATOM 1578 C C . GLU B 1 77 ? 7.883 -24.469 -1.699 1 98.56 77 GLU B C 1
ATOM 1580 O O . GLU B 1 77 ? 7.469 -23.469 -2.295 1 98.56 77 GLU B O 1
ATOM 1585 N N . GLU B 1 78 ? 9.141 -24.547 -1.314 1 98.56 78 GLU B N 1
ATOM 1586 C CA . GLU B 1 78 ? 10.109 -23.469 -1.506 1 98.56 78 GLU B CA 1
ATOM 1587 C C . GLU B 1 78 ? 10.375 -23.219 -2.988 1 98.56 78 GLU B C 1
ATOM 1589 O O . GLU B 1 78 ? 10.539 -22.078 -3.414 1 98.56 78 GLU B O 1
ATOM 1594 N N . LYS B 1 79 ? 10.398 -24.25 -3.738 1 98.62 79 LYS B N 1
ATOM 1595 C CA . LYS B 1 79 ? 10.633 -24.109 -5.172 1 98.62 79 LYS B CA 1
ATOM 1596 C C . LYS B 1 79 ? 9.438 -23.453 -5.863 1 98.62 79 LYS B C 1
ATOM 1598 O O . LYS B 1 79 ? 9.609 -22.672 -6.801 1 98.62 79 LYS B O 1
ATOM 1603 N N . LEU B 1 80 ? 8.273 -23.875 -5.402 1 98.81 80 LEU B N 1
ATOM 1604 C CA . LEU B 1 80 ? 7.078 -23.25 -5.965 1 98.81 80 LEU B CA 1
ATOM 1605 C C . LEU B 1 80 ? 7.031 -21.766 -5.633 1 98.81 80 LEU B C 1
ATOM 1607 O O . LEU B 1 80 ? 6.676 -20.938 -6.484 1 98.81 80 LEU B O 1
ATOM 1611 N N . ILE B 1 81 ? 7.453 -21.406 -4.465 1 98.75 81 ILE B N 1
ATOM 1612 C CA . ILE B 1 81 ? 7.516 -20.016 -4.059 1 98.75 81 ILE B CA 1
ATOM 1613 C C . ILE B 1 81 ? 8.531 -19.266 -4.926 1 98.75 81 ILE B C 1
ATOM 1615 O O . ILE B 1 81 ? 8.242 -18.172 -5.426 1 98.75 81 ILE B O 1
ATOM 1619 N N . GLU B 1 82 ? 9.664 -19.859 -5.188 1 98.56 82 GLU B N 1
ATOM 1620 C CA . GLU B 1 82 ? 10.695 -19.25 -6.023 1 98.56 82 GLU B CA 1
ATOM 1621 C C . GLU B 1 82 ? 10.195 -19.047 -7.449 1 98.56 82 GLU B C 1
ATOM 1623 O O . GLU B 1 82 ? 10.508 -18.016 -8.078 1 98.56 82 GLU B O 1
ATOM 1628 N N . ALA B 1 83 ? 9.477 -19.984 -7.922 1 98.56 83 ALA B N 1
ATOM 1629 C CA . ALA B 1 83 ? 8.914 -19.859 -9.266 1 98.56 83 ALA B CA 1
ATOM 1630 C C . ALA B 1 83 ? 7.996 -18.656 -9.367 1 98.56 83 ALA B C 1
ATOM 1632 O O . ALA B 1 83 ? 8.039 -17.906 -10.352 1 98.56 83 ALA B O 1
ATOM 1633 N N . MET B 1 84 ? 7.188 -18.438 -8.352 1 98.62 84 MET B N 1
ATOM 1634 C CA . MET B 1 84 ? 6.27 -17.297 -8.344 1 98.62 84 MET B CA 1
ATOM 1635 C C . MET B 1 84 ? 7.039 -15.984 -8.258 1 98.62 84 MET B C 1
ATOM 1637 O O . MET B 1 84 ? 6.676 -15.008 -8.914 1 98.62 84 MET B O 1
ATOM 1641 N N . ILE B 1 85 ? 8.117 -15.93 -7.477 1 97.94 85 ILE B N 1
ATOM 1642 C CA . ILE B 1 85 ? 8.93 -14.727 -7.328 1 97.94 85 ILE B CA 1
ATOM 1643 C C . ILE B 1 85 ? 9.57 -14.375 -8.664 1 97.94 85 ILE B C 1
ATOM 1645 O O . ILE B 1 85 ? 9.578 -13.211 -9.07 1 97.94 85 ILE B O 1
ATOM 1649 N N . ASN B 1 86 ? 10.016 -15.383 -9.375 1 98.06 86 ASN B N 1
ATOM 1650 C CA . ASN B 1 86 ? 10.703 -15.18 -10.648 1 98.06 86 ASN B CA 1
ATOM 1651 C C . ASN B 1 86 ? 9.719 -14.938 -11.789 1 98.06 86 ASN B C 1
ATOM 1653 O O . ASN B 1 86 ? 10.086 -14.398 -12.828 1 98.06 86 ASN B O 1
ATOM 1657 N N . ASN B 1 87 ? 8.508 -15.359 -11.602 1 98.38 87 ASN B N 1
ATOM 1658 C CA . ASN B 1 87 ? 7.434 -15.227 -12.578 1 98.38 87 ASN B CA 1
ATOM 1659 C C . ASN B 1 87 ? 6.117 -14.836 -11.914 1 98.38 87 ASN B C 1
ATOM 1661 O O . ASN B 1 87 ? 5.176 -15.633 -11.875 1 98.38 87 ASN B O 1
ATOM 1665 N N . PRO B 1 88 ? 5.984 -13.562 -11.508 1 98.19 88 PRO B N 1
ATOM 1666 C CA . PRO B 1 88 ? 4.836 -13.172 -10.695 1 98.19 88 PRO B CA 1
ATOM 1667 C C . PRO B 1 88 ? 3.506 -13.344 -11.422 1 98.19 88 PRO B C 1
ATOM 1669 O O . PRO B 1 88 ? 2.443 -13.305 -10.797 1 98.19 88 PRO B O 1
ATOM 1672 N N . LYS B 1 89 ? 3.564 -13.547 -12.773 1 97.94 89 LYS B N 1
ATOM 1673 C CA . LYS B 1 89 ? 2.354 -13.836 -13.539 1 97.94 89 LYS B CA 1
ATOM 1674 C C . LYS B 1 89 ? 1.691 -15.125 -13.039 1 97.94 89 LYS B C 1
ATOM 1676 O O . LYS B 1 89 ? 0.524 -15.383 -13.336 1 97.94 89 LYS B O 1
ATOM 1681 N N . LEU B 1 90 ? 2.365 -15.883 -12.305 1 98.75 90 LEU B N 1
ATOM 1682 C CA . LEU B 1 90 ? 1.861 -17.141 -11.766 1 98.75 90 LEU B CA 1
ATOM 1683 C C . LEU B 1 90 ? 0.955 -16.891 -10.562 1 98.75 90 LEU B C 1
ATOM 1685 O O . LEU B 1 90 ? 0.244 -17.797 -10.125 1 98.75 90 LEU B O 1
ATOM 1689 N N . ILE B 1 91 ? 1.017 -15.773 -9.961 1 98.75 91 ILE B N 1
ATOM 1690 C CA . ILE B 1 91 ? 0.28 -15.477 -8.734 1 98.75 91 ILE B CA 1
ATOM 1691 C C . ILE B 1 91 ? -1.165 -15.117 -9.078 1 98.75 91 ILE B C 1
ATOM 1693 O O . ILE B 1 91 ? -1.415 -14.227 -9.883 1 98.75 91 ILE B O 1
ATOM 1697 N N . GLU B 1 92 ? -2.1 -15.867 -8.453 1 98.75 92 GLU B N 1
ATOM 1698 C CA . GLU B 1 92 ? -3.51 -15.516 -8.609 1 98.75 92 GLU B CA 1
ATOM 1699 C C . GLU B 1 92 ? -3.801 -14.133 -8.039 1 98.75 92 GLU B C 1
ATOM 1701 O O . GLU B 1 92 ? -3.16 -13.695 -7.078 1 98.75 92 GLU B O 1
ATOM 1706 N N . ARG B 1 93 ? -4.711 -13.391 -8.641 1 98.62 93 ARG B N 1
ATOM 1707 C CA . ARG B 1 93 ? -4.977 -11.984 -8.328 1 98.62 93 ARG B CA 1
ATOM 1708 C C . ARG B 1 93 ? -6.445 -11.648 -8.531 1 98.62 93 ARG B C 1
ATOM 1710 O O . ARG B 1 93 ? -7.16 -12.352 -9.25 1 98.62 93 ARG B O 1
ATOM 1717 N N . PRO B 1 94 ? -6.836 -10.539 -7.883 1 98.88 94 PRO B N 1
ATOM 1718 C CA . PRO B 1 94 ? -6.117 -9.703 -6.922 1 98.88 94 PRO B CA 1
ATOM 1719 C C . PRO B 1 94 ? -6.121 -10.281 -5.512 1 98.88 94 PRO B C 1
ATOM 1721 O O . PRO B 1 94 ? -7.031 -11.039 -5.152 1 98.88 94 PRO B O 1
ATOM 1724 N N . ILE B 1 95 ? -5.066 -9.992 -4.84 1 98.75 95 ILE B N 1
ATOM 1725 C CA . ILE B 1 95 ? -5.008 -10.344 -3.424 1 98.75 95 ILE B CA 1
ATOM 1726 C C . ILE B 1 95 ? -5.281 -9.102 -2.576 1 98.75 95 ILE B C 1
ATOM 1728 O O . ILE B 1 95 ? -4.633 -8.062 -2.754 1 98.75 95 ILE B O 1
ATOM 1732 N N . ILE B 1 96 ? -6.266 -9.172 -1.721 1 98.5 96 ILE B N 1
ATOM 1733 C CA . ILE B 1 96 ? -6.582 -8.109 -0.777 1 98.5 96 ILE B CA 1
ATOM 1734 C C . ILE B 1 96 ? -6.109 -8.5 0.621 1 98.5 96 ILE B C 1
ATOM 1736 O O . ILE B 1 96 ? -6.402 -9.594 1.098 1 98.5 96 ILE B O 1
ATOM 1740 N N . ILE B 1 97 ? -5.383 -7.637 1.222 1 96.69 97 ILE B N 1
ATOM 1741 C CA . ILE B 1 97 ? -4.82 -7.875 2.549 1 96.69 97 ILE B CA 1
ATOM 1742 C C . ILE B 1 97 ? -5.371 -6.848 3.533 1 96.69 97 ILE B C 1
ATOM 1744 O O . ILE B 1 97 ? -5.41 -5.652 3.232 1 96.69 97 ILE B O 1
ATOM 1748 N N . LYS B 1 98 ? -5.852 -7.305 4.711 1 94.94 98 LYS B N 1
ATOM 1749 C CA . LYS B 1 98 ? -6.324 -6.418 5.77 1 94.94 98 LYS B CA 1
ATOM 1750 C C . LYS B 1 98 ? -6.137 -7.055 7.141 1 94.94 98 LYS B C 1
ATOM 1752 O O . LYS B 1 98 ? -6.602 -8.172 7.387 1 94.94 98 LYS B O 1
ATOM 1757 N N . ASP B 1 99 ? -5.465 -6.387 8.023 1 90.69 99 ASP B N 1
ATOM 1758 C CA . ASP B 1 99 ? -5.371 -6.762 9.43 1 90.69 99 ASP B CA 1
ATOM 1759 C C . ASP B 1 99 ? -4.883 -8.203 9.586 1 90.69 99 ASP B C 1
ATOM 1761 O O . ASP B 1 99 ? -5.484 -8.984 10.32 1 90.69 99 ASP B O 1
ATOM 1765 N N . GLY B 1 100 ? -3.859 -8.547 8.797 1 91.56 100 GLY B N 1
ATOM 1766 C CA . GLY B 1 100 ? -3.236 -9.852 8.93 1 91.56 100 GLY B CA 1
ATOM 1767 C C . GLY B 1 100 ? -4.012 -10.953 8.242 1 91.56 100 GLY B C 1
ATOM 1768 O O . GLY B 1 100 ? -3.65 -12.133 8.344 1 91.56 100 GLY B O 1
ATOM 1769 N N . ARG B 1 101 ? -5.137 -10.609 7.551 1 96.62 101 ARG B N 1
ATOM 1770 C CA . ARG B 1 101 ? -5.914 -11.547 6.746 1 96.62 101 ARG B CA 1
ATOM 1771 C C . ARG B 1 101 ? -5.852 -11.188 5.266 1 96.62 101 ARG B C 1
ATOM 1773 O O . ARG B 1 101 ? -5.547 -10.039 4.914 1 96.62 101 ARG B O 1
ATOM 1780 N N . ALA B 1 102 ? -6.07 -12.172 4.398 1 98.19 102 ALA B N 1
ATOM 1781 C CA . ALA B 1 102 ? -6.059 -11.914 2.963 1 98.19 102 ALA B CA 1
ATOM 1782 C C . ALA B 1 102 ? -7.086 -12.781 2.24 1 98.19 102 ALA B C 1
ATOM 1784 O O . ALA B 1 102 ? -7.457 -13.852 2.73 1 98.19 102 ALA B O 1
ATOM 1785 N N . VAL B 1 103 ? -7.59 -12.367 1.129 1 98.75 103 VAL B N 1
ATOM 1786 C CA . VAL B 1 103 ? -8.453 -13.133 0.243 1 98.75 103 VAL B CA 1
ATOM 1787 C C . VAL B 1 103 ? -8.055 -12.898 -1.21 1 98.75 103 VAL B C 1
ATOM 1789 O O . VAL B 1 103 ? -7.473 -11.859 -1.538 1 98.75 103 VAL B O 1
ATOM 1792 N N . ILE B 1 104 ? -8.242 -13.898 -1.994 1 98.88 104 ILE B N 1
ATOM 1793 C CA . ILE B 1 104 ? -8.305 -13.672 -3.434 1 98.88 104 ILE B CA 1
ATOM 1794 C C . ILE B 1 104 ? -9.703 -13.195 -3.818 1 98.88 104 ILE B C 1
ATOM 1796 O O . ILE B 1 104 ? -10.688 -13.898 -3.602 1 98.88 104 ILE B O 1
ATOM 1800 N N . ALA B 1 105 ? -9.805 -12.062 -4.391 1 98.69 105 ALA B N 1
ATOM 1801 C CA . ALA B 1 105 ? -11.102 -11.438 -4.641 1 98.69 105 ALA B CA 1
ATOM 1802 C C . ALA B 1 105 ? -11.734 -11.992 -5.914 1 98.69 105 ALA B C 1
ATOM 1804 O O . ALA B 1 105 ? -12.078 -11.234 -6.824 1 98.69 105 ALA B O 1
ATOM 1805 N N . ARG B 1 106 ? -11.867 -13.242 -5.934 1 97.75 106 ARG B N 1
ATOM 1806 C CA . ARG B 1 106 ? -12.547 -14.008 -6.973 1 97.75 106 ARG B CA 1
ATOM 1807 C C . ARG B 1 106 ? -13.516 -15.016 -6.363 1 97.75 106 ARG B C 1
ATOM 1809 O O . ARG B 1 106 ? -13.133 -16.156 -6.082 1 97.75 106 ARG B O 1
ATOM 1816 N N . PRO B 1 107 ? -14.758 -14.609 -6.25 1 98 107 PRO B N 1
ATOM 1817 C CA . PRO B 1 107 ? -15.383 -13.406 -6.785 1 98 107 PRO B CA 1
ATOM 1818 C C . PRO B 1 107 ? -15.148 -12.18 -5.906 1 98 107 PRO B C 1
ATOM 1820 O O . PRO B 1 107 ? -14.562 -12.289 -4.824 1 98 107 PRO B O 1
ATOM 1823 N N . LEU B 1 108 ? -15.57 -11.055 -6.391 1 98.25 108 LEU B N 1
ATOM 1824 C CA . LEU B 1 108 ? -15.398 -9.75 -5.754 1 98.25 108 LEU B CA 1
ATOM 1825 C C . LEU B 1 108 ? -15.938 -9.766 -4.328 1 98.25 108 LEU B C 1
ATOM 1827 O O . LEU B 1 108 ? -15.344 -9.172 -3.426 1 98.25 108 LEU B O 1
ATOM 1831 N N . GLU B 1 109 ? -17 -10.5 -4.078 1 97.94 109 GLU B N 1
ATOM 1832 C CA . GLU B 1 109 ? -17.719 -10.5 -2.809 1 97.94 109 GLU B CA 1
ATOM 1833 C C . GLU B 1 109 ? -16.859 -11.07 -1.686 1 97.94 109 GLU B C 1
ATOM 1835 O O . GLU B 1 109 ? -17.156 -10.867 -0.506 1 97.94 109 GLU B O 1
ATOM 1840 N N . LYS B 1 110 ? -15.789 -11.758 -2.002 1 98.25 110 LYS B N 1
ATOM 1841 C CA . LYS B 1 110 ? -14.891 -12.312 -0.994 1 98.25 110 LYS B CA 1
ATOM 1842 C C . LYS B 1 110 ? -14.227 -11.211 -0.178 1 98.25 110 LYS B C 1
ATOM 1844 O O . LYS B 1 110 ? -13.773 -11.445 0.942 1 98.25 110 LYS B O 1
ATOM 1849 N N . ILE B 1 111 ? -14.148 -10.023 -0.748 1 97.81 111 ILE B N 1
ATOM 1850 C CA . ILE B 1 111 ? -13.586 -8.875 -0.045 1 97.81 111 ILE B CA 1
ATOM 1851 C C . ILE B 1 111 ? -14.359 -8.641 1.254 1 97.81 111 ILE B C 1
ATOM 1853 O O . ILE B 1 111 ? -13.773 -8.242 2.264 1 97.81 111 ILE B O 1
ATOM 1857 N N . ASN B 1 112 ? -15.633 -8.992 1.271 1 96.38 112 ASN B N 1
ATOM 1858 C CA . ASN B 1 112 ? -16.5 -8.758 2.428 1 96.38 112 ASN B CA 1
ATOM 1859 C C . ASN B 1 112 ? -16.047 -9.578 3.635 1 96.38 112 ASN B C 1
ATOM 1861 O O . ASN B 1 112 ? -16.359 -9.234 4.773 1 96.38 112 ASN B O 1
ATOM 1865 N N . GLU B 1 113 ? -15.336 -10.602 3.355 1 96.75 113 GLU B N 1
ATOM 1866 C CA . GLU B 1 113 ? -14.836 -11.445 4.438 1 96.75 113 GLU B CA 1
ATOM 1867 C C . GLU B 1 113 ? -13.805 -10.695 5.285 1 96.75 113 GLU B C 1
ATOM 1869 O O . GLU B 1 113 ? -13.492 -11.117 6.398 1 96.75 113 GLU B O 1
ATOM 1874 N N . LEU B 1 114 ? -13.234 -9.602 4.75 1 95.06 114 LEU B N 1
ATOM 1875 C CA . LEU B 1 114 ? -12.195 -8.859 5.445 1 95.06 114 LEU B CA 1
ATOM 1876 C C . LEU B 1 114 ? -12.789 -7.73 6.277 1 95.06 114 LEU B C 1
ATOM 1878 O O . LEU B 1 114 ? -12.078 -7.055 7.02 1 95.06 114 LEU B O 1
ATOM 1882 N N . PHE B 1 115 ? -14.016 -7.348 6.145 1 88.75 115 PHE B N 1
ATOM 1883 C CA . PHE B 1 115 ? -14.68 -6.254 6.844 1 88.75 115 PHE B CA 1
ATOM 1884 C C . PHE B 1 115 ? -15.773 -6.785 7.762 1 88.75 115 PHE B C 1
ATOM 1886 O O . PHE B 1 115 ? -16.328 -7.863 7.527 1 88.75 115 PHE B O 1
#

Nearest PDB structures (foldseek):
  1sd8-assembly1_A  TM=9.023E-01  e=2.675E-09  Escherichia coli
  1s3c-assembly1_A  TM=9.028E-01  e=4.240E-09  Escherichia coli
  1sk0-assembly1_A  TM=9.014E-01  e=4.528E-09  Escherichia coli
  1i9d-assembly1_A  TM=9.020E-01  e=7.664E-09  Escherichia coli
  1sk2-assembly1_A  TM=8.972E-01  e=9.336E-09  Escherichia coli

Solvent-accessible surface area (backbone atoms only — not comparable to full-atom values): 12504 Å² total; per-residue (Å²): 96,86,48,36,34,32,43,40,46,89,88,38,69,62,22,44,50,47,50,52,58,53,56,73,66,23,46,58,42,25,44,20,54,50,79,68,19,58,55,46,72,58,44,52,52,46,51,30,59,33,52,71,46,55,54,71,77,43,39,38,72,85,41,67,66,35,59,75,66,52,45,88,79,57,81,51,59,68,59,48,45,48,50,31,52,78,37,44,83,30,50,59,71,19,35,40,35,38,79,79,35,38,39,60,34,76,58,60,72,47,53,55,77,74,104,97,85,48,36,35,32,43,40,45,89,86,37,67,62,21,45,51,47,50,51,58,53,56,71,67,23,46,59,42,24,43,20,54,49,78,68,21,59,56,45,73,59,44,51,53,45,52,30,59,34,52,70,46,57,54,70,76,43,40,39,71,83,42,67,65,36,59,74,67,52,47,88,81,58,82,50,60,69,58,47,45,50,48,32,52,77,36,45,83,29,51,58,71,20,34,39,36,38,80,80,35,38,40,60,36,77,56,61,71,49,54,55,76,73,105

Secondary structure (DSSP, 8-state):
---EEEE--TT-HHHHHHHHHHHHTT--EEEE-GGGS---HHHHHHHHHHHT--HHHHB-TTSHHHHHTTGGG---HHHHHHHHHH-GGGB-S-EEEETTEEEE-SSGGGGGGG-/---EEEE--TT-HHHHHHHHHHHHTT--EEEE-GGGS---HHHHHHHHHHHT--HHHHB-TTSHHHHHTTGGG---HHHHHHHHHH-GGGB-S-EEEETTEEEE-SSGGGGGGG-

Sequence (230 aa):
MEEITIWHNPRCSKSRDALNHLQEKKIALGVIKYLDAKLTKEDMKEVLQMLNMSARE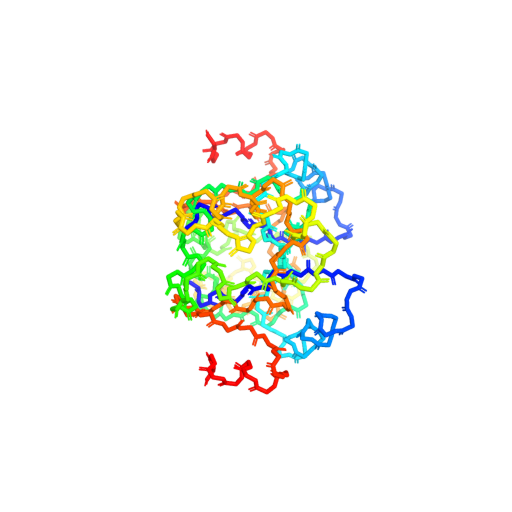LMRTKEDIYKELNLKDENDEEKLIEAMINNPKLIERPIIIKDGRAVIARPLEKINELFMEEITIWHNPRCSKSRDALNHLQEKKIALGVIKYLDAKLTKEDMKEVLQMLNMSARELMRTKEDIYKELNLKDENDEEKLIEAMINNPKLIERPIIIKDGRAVIARPLEKINELF

pLDDT: mean 96.2, std 6.37, range [49.06, 98.88]

Foldseek 3Di:
DFEKEKQADPVDPQRVVLVVVVVVVVDNYHYDPLQPDQDDLVNQVLLCVQAVHQLVVQFPCVDPVNVVVPVVPPPDRSVSSVSCSVPVNGGQDIWMDTPSHIDHPVPVCVVVVRD/DFEKEKQADPVDPQRVVLVVVVVVVVDNYHYDPLQPDQDDLVNQVLLCVQAVHQLVVQFPCVDPVNVVVPVVPPPDRSVSSVSCSVPVNGGQDIWMDTPSHIDHPVPVCVVVVRD

Organism: Arcobacter nitrofigilis (strain ATCC 33309 / DSM 7299 / CCUG 15893 / LMG 7604 / NCTC 12251 / CI) (NCBI:txid572480)

Radius of gyration: 19.36 Å; Cα contacts (8 Å, |Δi|>4): 393; chains: 2; bounding box: 36×62×41 Å